Protein AF-0000000070368137 (afdb_homodimer)

Nearest PDB structures (foldseek):
  1h7c-assembly1_A  TM=8.694E-01  e=6.227E-05  Homo sapiens
  3mxz-assembly1_A  TM=8.868E-01  e=2.537E-04  Arabidopsis thaliana
  6b87-assembly2_B-3  TM=8.952E-01  e=7.394E-01  synthetic construct
  6wa9-assembly1_N  TM=9.103E-01  e=9.258E-01  Chlamydia pneumoniae
  6b87-assembly1_A-2  TM=8.940E-01  e=1.159E+00  synthetic construct

Solvent-accessible surface area (backbone atoms only — not comparable to full-atom values): 12814 Å² total; per-residue (Å²): 129,58,68,66,47,50,49,49,52,53,48,44,49,50,42,52,51,43,50,50,51,49,51,51,53,49,52,54,48,49,54,47,50,52,51,52,54,52,40,62,74,66,66,56,56,68,67,62,53,50,53,52,50,54,51,48,50,59,60,57,65,50,48,66,61,49,48,52,49,38,49,53,49,42,52,53,43,52,54,47,40,72,74,48,49,76,38,87,82,37,50,87,37,72,67,44,54,52,40,52,50,51,54,50,52,53,50,52,49,53,51,51,53,56,70,73,101,128,57,68,66,46,51,49,49,53,51,46,44,47,51,41,51,52,42,49,50,51,48,51,52,52,50,53,54,46,50,56,48,50,52,50,52,54,51,40,63,73,67,67,54,56,65,67,62,51,49,53,52,50,54,50,48,50,59,60,55,64,50,47,65,60,47,50,52,49,37,51,52,49,42,51,52,43,52,53,48,42,74,75,48,49,77,37,86,83,36,50,88,37,69,67,44,53,51,39,52,50,52,52,51,51,52,51,52,50,53,52,51,53,58,70,73,102

Radius of gyration: 22.68 Å; Cα contacts (8 Å, |Δi|>4): 145; chains: 2; bounding box: 28×66×46 Å

Organism: Tetrahymena thermophila (strain SB210) (NCBI:txid312017)

pLDDT: mean 94.19, std 4.6, range [67.19, 98.81]

Structure (mmCIF, N/CA/C/O backbone):
data_AF-0000000070368137-model_v1
#
loop_
_entity.id
_entity.type
_entity.pdbx_description
1 polymer 'Tubulin-specific chaperone A'
#
loop_
_atom_site.group_PDB
_atom_site.id
_atom_site.type_symbol
_atom_site.label_atom_id
_atom_site.label_alt_id
_atom_site.label_comp_id
_atom_site.label_asym_id
_atom_site.label_entity_id
_atom_site.label_seq_id
_atom_site.pdbx_PDB_ins_code
_atom_site.Cartn_x
_atom_site.Cartn_y
_atom_site.Cartn_z
_atom_site.occupancy
_atom_site.B_iso_or_equiv
_atom_site.auth_seq_id
_atom_site.auth_comp_id
_atom_site.auth_asym_id
_atom_site.auth_atom_id
_atom_site.pdbx_PDB_model_num
ATOM 1 N N . MET A 1 1 ? -8.219 -32.594 -6.641 1 80.12 1 MET A N 1
ATOM 2 C CA . MET A 1 1 ? -7.816 -31.75 -7.762 1 80.12 1 MET A CA 1
ATOM 3 C C . MET A 1 1 ? -6.512 -32.25 -8.383 1 80.12 1 MET A C 1
ATOM 5 O O . MET A 1 1 ? -5.629 -32.719 -7.668 1 80.12 1 MET A O 1
ATOM 9 N N . ASP A 1 2 ? -6.41 -32.312 -9.695 1 91.88 2 ASP A N 1
ATOM 10 C CA . ASP A 1 2 ? -5.199 -32.719 -10.414 1 91.88 2 ASP A CA 1
ATOM 11 C C . ASP A 1 2 ? -4.008 -31.859 -10 1 91.88 2 ASP A C 1
ATOM 13 O O . ASP A 1 2 ? -4.145 -30.656 -9.836 1 91.88 2 ASP A O 1
ATOM 17 N N . PRO A 1 3 ? -2.957 -32.438 -9.648 1 92.38 3 PRO A N 1
ATOM 18 C CA . PRO A 1 3 ? -1.791 -31.672 -9.172 1 92.38 3 PRO A CA 1
ATOM 19 C C . PRO A 1 3 ? -1.352 -30.594 -10.148 1 92.38 3 PRO A C 1
ATOM 21 O O . PRO A 1 3 ? -0.877 -29.531 -9.727 1 92.38 3 PRO A O 1
ATOM 24 N N . VAL A 1 4 ? -1.512 -30.891 -11.383 1 95.81 4 VAL A N 1
ATOM 25 C CA . VAL A 1 4 ? -1.105 -29.906 -12.383 1 95.81 4 VAL A CA 1
ATOM 26 C C . VAL A 1 4 ? -2.068 -28.719 -12.359 1 95.81 4 VAL A C 1
ATOM 28 O O . VAL A 1 4 ? -1.644 -27.562 -12.43 1 95.81 4 VAL A O 1
ATOM 31 N N . LEU A 1 5 ? -3.316 -29 -12.25 1 96.12 5 LEU A N 1
ATOM 32 C CA . LEU A 1 5 ? -4.324 -27.953 -12.141 1 96.12 5 LEU A CA 1
ATOM 33 C C . LEU A 1 5 ? -4.133 -27.141 -10.867 1 96.12 5 LEU A C 1
ATOM 35 O O . LEU A 1 5 ? -4.242 -25.906 -10.875 1 96.12 5 LEU A O 1
ATOM 39 N N . LYS A 1 6 ? -3.842 -27.844 -9.867 1 92.75 6 LYS A N 1
ATOM 40 C CA . LYS A 1 6 ? -3.576 -27.172 -8.594 1 92.75 6 LYS A CA 1
ATOM 41 C C . LYS A 1 6 ? -2.389 -26.219 -8.719 1 92.75 6 LYS A C 1
ATOM 43 O O . LYS A 1 6 ? -2.461 -25.062 -8.273 1 92.75 6 LYS A O 1
ATOM 48 N N . GLN A 1 7 ? -1.348 -26.578 -9.281 1 94 7 GLN A N 1
ATOM 49 C CA . GLN A 1 7 ? -0.159 -25.75 -9.469 1 94 7 GLN A CA 1
ATOM 50 C C . GLN A 1 7 ? -0.456 -24.562 -10.367 1 94 7 GLN A C 1
ATOM 52 O O . GLN A 1 7 ? 0.017 -23.453 -10.109 1 94 7 GLN A O 1
ATOM 57 N N . LEU A 1 8 ? -1.239 -24.859 -11.367 1 97.19 8 LEU A N 1
ATOM 58 C CA . LEU A 1 8 ? -1.634 -23.766 -12.258 1 97.19 8 LEU A CA 1
ATOM 59 C C . LEU A 1 8 ? -2.328 -22.656 -11.492 1 97.19 8 LEU A C 1
ATOM 61 O O . LEU A 1 8 ? -1.996 -21.484 -11.664 1 97.19 8 LEU A O 1
ATOM 65 N N . LYS A 1 9 ? -3.211 -23 -10.664 1 94.81 9 LYS A N 1
ATOM 66 C CA . LYS A 1 9 ? -3.984 -22.031 -9.906 1 94.81 9 LYS A CA 1
ATOM 67 C C . LYS A 1 9 ? -3.09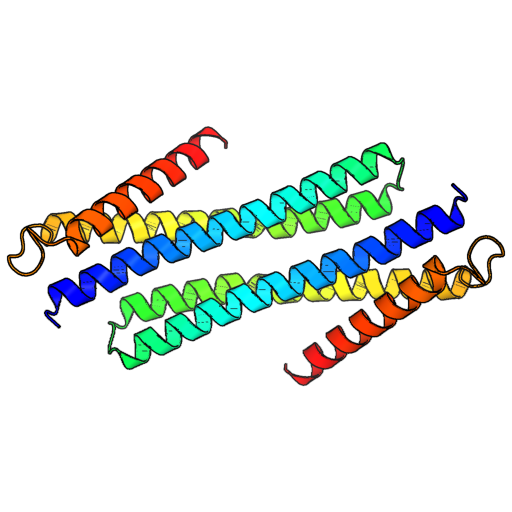8 -21.266 -8.922 1 94.81 9 LYS A C 1
ATOM 69 O O . LYS A 1 9 ? -3.238 -20.047 -8.766 1 94.81 9 LYS A O 1
ATOM 74 N N . ILE A 1 10 ? -2.176 -21.953 -8.336 1 93.88 10 ILE A N 1
ATOM 75 C CA . ILE A 1 10 ? -1.291 -21.328 -7.352 1 93.88 10 ILE A CA 1
ATOM 76 C C . ILE A 1 10 ? -0.389 -20.312 -8.031 1 93.88 10 ILE A C 1
ATOM 78 O O . ILE A 1 10 ? -0.258 -19.172 -7.562 1 93.88 10 ILE A O 1
ATOM 82 N N . LYS A 1 11 ? 0.114 -20.703 -9.117 1 95.19 11 LYS A N 1
ATOM 83 C CA . LYS A 1 11 ? 1.076 -19.844 -9.797 1 95.19 11 LYS A CA 1
ATOM 84 C C . LYS A 1 11 ? 0.383 -18.656 -10.445 1 95.19 11 LYS A C 1
ATOM 86 O O . LYS A 1 11 ? 0.885 -17.531 -10.398 1 95.19 11 LYS A O 1
ATOM 91 N N . SER A 1 12 ? -0.761 -18.891 -11.094 1 97.5 12 SER A N 1
ATOM 92 C CA . SER A 1 12 ? -1.533 -17.781 -11.641 1 97.5 12 SER A CA 1
ATOM 93 C C . SER A 1 12 ? -1.91 -16.781 -10.555 1 97.5 12 SER A C 1
ATOM 95 O O . SER A 1 12 ? -1.765 -15.57 -10.734 1 97.5 12 SER A O 1
ATOM 97 N N . GLY A 1 13 ? -2.396 -17.297 -9.422 1 94.81 13 GLY A N 1
ATOM 98 C CA . GLY A 1 13 ? -2.773 -16.453 -8.305 1 94.81 13 GLY A CA 1
ATOM 99 C C . GLY A 1 13 ? -1.625 -15.617 -7.773 1 94.81 13 GLY A C 1
ATOM 100 O O . GLY A 1 13 ? -1.81 -14.445 -7.43 1 94.81 13 GLY A O 1
ATOM 101 N N . ALA A 1 14 ? -0.433 -16.203 -7.707 1 93.81 14 ALA A N 1
ATOM 102 C CA . ALA A 1 14 ? 0.739 -15.492 -7.211 1 93.81 14 ALA A CA 1
ATOM 103 C C . ALA A 1 14 ? 1.052 -14.281 -8.086 1 93.81 14 ALA A C 1
ATOM 105 O O . ALA A 1 14 ? 1.28 -13.18 -7.574 1 93.81 14 ALA A O 1
ATOM 106 N N . VAL A 1 15 ? 1.021 -14.469 -9.359 1 97.38 15 VAL A N 1
ATOM 107 C CA . VAL A 1 15 ? 1.319 -13.375 -10.289 1 97.38 15 VAL A CA 1
ATOM 108 C C . VAL A 1 15 ? 0.254 -12.289 -10.164 1 97.38 15 VAL A C 1
ATOM 110 O O . VAL A 1 15 ? 0.576 -11.102 -10.078 1 97.38 15 VAL A O 1
ATOM 113 N N . LYS A 1 16 ? -0.98 -12.742 -10.109 1 96.75 16 LYS A N 1
ATOM 114 C CA . LYS A 1 16 ? -2.09 -11.797 -10 1 96.75 16 LYS A CA 1
ATOM 115 C C . LYS A 1 16 ? -1.997 -10.984 -8.711 1 96.75 16 LYS A C 1
ATOM 117 O O . LYS A 1 16 ? -2.18 -9.766 -8.734 1 96.75 16 LYS A O 1
ATOM 122 N N . ARG A 1 17 ? -1.677 -11.602 -7.672 1 93.12 17 ARG A N 1
ATOM 123 C CA . ARG A 1 17 ? -1.592 -10.953 -6.367 1 93.12 17 ARG A CA 1
ATOM 124 C C . ARG A 1 17 ? -0.444 -9.953 -6.328 1 93.12 17 ARG A C 1
ATOM 126 O O . ARG A 1 17 ? -0.592 -8.852 -5.785 1 93.12 17 ARG A O 1
ATOM 133 N N . LEU A 1 18 ? 0.685 -10.305 -6.887 1 95.06 18 LEU A N 1
ATOM 134 C CA . LEU A 1 18 ? 1.843 -9.414 -6.891 1 95.06 18 LEU A CA 1
ATOM 135 C C . LEU A 1 18 ? 1.591 -8.195 -7.773 1 95.06 18 LEU A C 1
ATOM 137 O O . LEU A 1 18 ? 1.991 -7.082 -7.43 1 95.06 18 LEU A O 1
ATOM 141 N N . GLN A 1 19 ? 0.942 -8.414 -8.867 1 97.25 19 GLN A N 1
ATOM 142 C CA . GLN A 1 19 ? 0.588 -7.273 -9.703 1 97.25 19 GLN A CA 1
ATOM 143 C C . GLN A 1 19 ? -0.377 -6.34 -8.984 1 97.25 19 GLN A C 1
ATOM 145 O O . GLN A 1 19 ? -0.218 -5.117 -9.023 1 97.25 19 GLN A O 1
ATOM 150 N N . LYS A 1 20 ? -1.379 -6.941 -8.344 1 94.44 20 LYS A N 1
ATOM 151 C CA . LYS A 1 20 ? -2.336 -6.148 -7.574 1 94.44 20 LYS A CA 1
ATOM 152 C C . LYS A 1 20 ? -1.634 -5.348 -6.48 1 94.44 20 LYS A C 1
ATOM 154 O O . LYS A 1 20 ? -1.964 -4.184 -6.246 1 94.44 20 LYS A O 1
ATOM 159 N N . GLU A 1 21 ? -0.708 -5.984 -5.801 1 92.69 21 GLU A N 1
ATOM 160 C CA . GLU A 1 21 ? 0.07 -5.293 -4.777 1 92.69 21 GLU A CA 1
ATOM 161 C C . GLU A 1 21 ? 0.798 -4.086 -5.359 1 92.69 21 GLU A C 1
ATOM 163 O O . GLU A 1 21 ? 0.762 -2.996 -4.781 1 92.69 21 GLU A O 1
ATOM 168 N N . TYR A 1 22 ? 1.424 -4.266 -6.504 1 95 22 TYR A N 1
ATOM 169 C CA . TYR A 1 22 ? 2.135 -3.17 -7.156 1 95 22 TYR A CA 1
ATOM 170 C C . TYR A 1 22 ? 1.188 -2.021 -7.48 1 95 22 TYR A C 1
ATOM 172 O O . TYR A 1 22 ? 1.481 -0.861 -7.18 1 95 22 TYR A O 1
ATOM 180 N N . VAL A 1 23 ? 0.094 -2.328 -8.008 1 96 23 VAL A N 1
ATOM 181 C CA . VAL A 1 23 ? -0.887 -1.325 -8.406 1 96 23 VAL A CA 1
ATOM 182 C C . VAL A 1 23 ? -1.387 -0.57 -7.176 1 96 23 VAL A C 1
ATOM 184 O O . VAL A 1 23 ? -1.593 0.645 -7.23 1 96 23 VAL A O 1
ATOM 187 N N . CYS A 1 24 ? -1.579 -1.314 -6.113 1 91.75 24 CYS A N 1
ATOM 188 C CA . CYS A 1 24 ? -1.998 -0.676 -4.871 1 91.75 24 CYS A CA 1
ATOM 189 C C . CYS A 1 24 ? -0.975 0.357 -4.414 1 91.75 24 CYS A C 1
ATOM 191 O O . CYS A 1 24 ? -1.34 1.465 -4.016 1 91.75 24 CYS A O 1
ATOM 193 N N . TYR A 1 25 ? 0.324 0.052 -4.484 1 92.25 25 TYR A N 1
ATOM 194 C CA . TYR A 1 25 ? 1.37 0.996 -4.109 1 92.25 25 TYR A CA 1
ATOM 195 C C . TYR A 1 25 ? 1.404 2.184 -5.062 1 92.25 25 TYR A C 1
ATOM 197 O O . TYR A 1 25 ? 1.66 3.314 -4.645 1 92.25 25 TYR A O 1
ATOM 205 N N . GLN A 1 26 ? 1.12 1.959 -6.297 1 95.19 26 GLN A N 1
ATOM 206 C CA . GLN A 1 26 ? 1.051 3.049 -7.266 1 95.19 26 GLN A CA 1
ATOM 207 C C . GLN A 1 26 ? -0.078 4.016 -6.926 1 95.19 26 GLN A C 1
ATOM 209 O O . GLN A 1 26 ? 0.087 5.234 -7.035 1 95.19 26 GLN A O 1
ATOM 214 N N . LEU A 1 27 ? -1.213 3.43 -6.562 1 94.19 27 LEU A N 1
ATOM 215 C CA . LEU A 1 27 ? -2.352 4.262 -6.191 1 94.19 27 LEU A CA 1
ATOM 216 C C . LEU A 1 27 ? -2.018 5.137 -4.984 1 94.19 27 LEU A C 1
ATOM 218 O O . LEU A 1 27 ? -2.346 6.324 -4.965 1 94.19 27 LEU A O 1
ATOM 222 N N . GLU A 1 28 ? -1.324 4.535 -3.994 1 91.44 28 GLU A N 1
ATOM 223 C CA . GLU A 1 28 ? -0.888 5.293 -2.826 1 91.44 28 GLU A CA 1
ATOM 224 C C . GLU A 1 28 ? 0.085 6.402 -3.221 1 91.44 28 GLU A C 1
ATOM 226 O O . GLU A 1 28 ? -0.04 7.539 -2.758 1 91.44 28 GLU A O 1
ATOM 231 N N . GLU A 1 29 ? 0.996 6.102 -4.07 1 94.38 29 GLU A N 1
ATOM 232 C CA . GLU A 1 29 ? 1.958 7.09 -4.543 1 94.38 29 GLU A CA 1
ATOM 233 C C . GLU A 1 29 ? 1.257 8.25 -5.242 1 94.38 29 GLU A C 1
ATOM 235 O O . GLU A 1 29 ? 1.584 9.414 -5 1 94.38 29 GLU A O 1
ATOM 240 N N . GLN A 1 30 ? 0.317 7.902 -6.055 1 95.94 30 GLN A N 1
ATOM 241 C CA . GLN A 1 30 ? -0.405 8.922 -6.805 1 95.94 30 GLN A CA 1
ATOM 242 C C . GLN A 1 30 ? -1.158 9.867 -5.867 1 95.94 30 GLN A C 1
ATOM 244 O O . GLN A 1 30 ? -1.144 11.086 -6.062 1 95.94 30 GLN A O 1
ATOM 249 N N . LYS A 1 31 ? -1.818 9.336 -4.895 1 92.75 31 LYS A N 1
ATOM 250 C CA . LYS A 1 31 ? -2.529 10.141 -3.906 1 92.75 31 LYS A CA 1
ATOM 251 C C . LYS A 1 31 ? -1.58 11.102 -3.191 1 92.75 31 LYS A C 1
ATOM 253 O O . LYS A 1 31 ? -1.916 12.266 -2.969 1 92.75 31 LYS A O 1
ATOM 258 N N . GLN A 1 32 ? -0.357 10.625 -2.871 1 93 32 GLN A N 1
ATOM 259 C CA . GLN A 1 32 ? 0.637 11.445 -2.189 1 93 32 GLN A CA 1
ATOM 260 C C . GLN A 1 32 ? 1.154 12.555 -3.102 1 93 32 GLN A C 1
ATOM 262 O O . GLN A 1 32 ? 1.324 13.695 -2.666 1 93 32 GLN A O 1
ATOM 267 N N . LYS A 1 33 ? 1.331 12.211 -4.309 1 95.94 33 LYS A N 1
ATOM 268 C CA . LYS A 1 33 ? 1.804 13.203 -5.273 1 95.94 33 LYS A CA 1
ATOM 269 C C . LYS A 1 33 ? 0.774 14.312 -5.469 1 95.94 33 LYS A C 1
ATOM 271 O O . LYS A 1 33 ? 1.128 15.492 -5.523 1 95.94 33 LYS A O 1
ATOM 276 N N . GLU A 1 34 ? -0.467 13.891 -5.555 1 95.62 34 GLU A N 1
ATOM 277 C CA . GLU A 1 34 ? -1.542 14.867 -5.707 1 95.62 34 GLU A CA 1
ATOM 278 C C . GLU A 1 34 ? -1.623 15.797 -4.5 1 95.62 34 GLU A C 1
ATOM 280 O O . GLU A 1 34 ? -1.772 17.016 -4.648 1 95.62 34 GLU A O 1
ATOM 285 N N . LYS A 1 35 ? -1.492 15.266 -3.334 1 92.88 35 LYS A N 1
ATOM 286 C CA . LYS A 1 35 ? -1.522 16.062 -2.109 1 92.88 35 LYS A CA 1
ATOM 287 C C . LYS A 1 35 ? -0.333 17.016 -2.043 1 92.88 35 LYS A C 1
ATOM 289 O O . LYS A 1 35 ? -0.484 18.188 -1.673 1 92.88 35 LYS A O 1
ATOM 294 N N . LEU A 1 36 ? 0.812 16.5 -2.404 1 94.56 36 LEU A N 1
ATOM 295 C CA . LEU A 1 36 ? 2.023 17.312 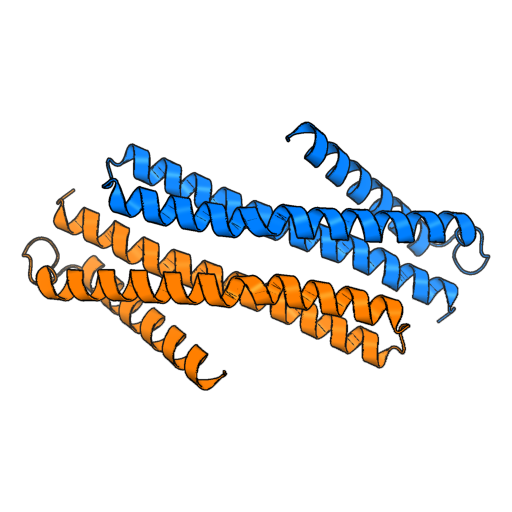-2.41 1 94.56 36 LEU A CA 1
ATOM 296 C C . LEU A 1 36 ? 1.88 18.484 -3.365 1 94.56 36 LEU A C 1
ATOM 298 O O . LEU A 1 36 ? 2.232 19.625 -3.018 1 94.56 36 LEU A O 1
ATOM 302 N N . GLU A 1 37 ? 1.332 18.219 -4.527 1 94.94 37 GLU A N 1
ATOM 303 C CA . GLU A 1 37 ? 1.115 19.281 -5.504 1 94.94 37 GLU A CA 1
ATOM 304 C C . GLU A 1 37 ? 0.126 20.328 -4.98 1 94.94 37 GLU A C 1
ATOM 306 O O . GLU A 1 37 ? 0.349 21.531 -5.121 1 94.94 37 GLU A O 1
ATOM 311 N N . GLN A 1 38 ? -0.906 19.875 -4.332 1 93.25 38 GLN A N 1
ATOM 312 C CA . GLN A 1 38 ? -1.889 20.781 -3.738 1 93.25 38 GLN A CA 1
ATOM 313 C C . GLN A 1 38 ? -1.251 21.672 -2.672 1 93.25 38 GLN A C 1
ATOM 315 O O . GLN A 1 38 ? -1.53 22.859 -2.605 1 93.25 38 GLN A O 1
ATOM 320 N N . MET A 1 39 ? -0.379 21.125 -1.851 1 91.25 39 MET A N 1
ATOM 321 C CA . MET A 1 39 ? 0.288 21.859 -0.786 1 91.25 39 MET A CA 1
ATOM 322 C C . MET A 1 39 ? 1.215 22.938 -1.364 1 91.25 39 MET A C 1
ATOM 324 O O . MET A 1 39 ? 1.274 24.047 -0.855 1 91.25 39 MET A O 1
ATOM 328 N N . LYS A 1 40 ? 1.865 22.594 -2.436 1 92.62 40 LYS A N 1
ATOM 329 C CA . LYS A 1 40 ? 2.75 23.547 -3.105 1 92.62 40 LYS A CA 1
ATOM 330 C C . LYS A 1 40 ? 1.966 24.734 -3.66 1 92.62 40 LYS A C 1
ATOM 332 O O . LYS A 1 40 ? 2.402 25.875 -3.551 1 92.62 40 LYS A O 1
ATOM 337 N N . GLN A 1 41 ? 0.776 24.516 -4.133 1 92.5 41 GLN A N 1
ATOM 338 C CA . GLN A 1 41 ? -0.07 25.547 -4.715 1 92.5 41 GLN A CA 1
ATOM 339 C C . GLN A 1 41 ? -0.661 26.453 -3.633 1 92.5 41 GLN A C 1
ATOM 341 O O . GLN A 1 41 ? -0.916 27.641 -3.871 1 92.5 41 GLN A O 1
ATOM 346 N N . GLN A 1 42 ? -0.773 25.922 -2.473 1 87.25 42 GLN A N 1
ATOM 347 C CA . GLN A 1 42 ? -1.399 26.656 -1.38 1 87.25 42 GLN A CA 1
ATOM 348 C C . GLN A 1 42 ? -0.361 27.438 -0.574 1 87.25 42 GLN A C 1
ATOM 350 O O . GLN A 1 42 ? -0.701 28.109 0.397 1 87.25 42 GLN A O 1
ATOM 355 N N . GLY A 1 43 ? 0.846 27.406 -0.932 1 86.62 43 GLY A N 1
ATOM 356 C CA . GLY A 1 43 ? 1.9 28.156 -0.266 1 86.62 43 GLY A CA 1
ATOM 357 C C . GLY A 1 43 ? 2.191 27.656 1.136 1 86.62 43 GLY A C 1
ATOM 358 O O . GLY A 1 43 ? 2.455 28.453 2.041 1 86.62 43 GLY A O 1
ATOM 359 N N . VAL A 1 44 ? 2 26.312 1.311 1 85.88 44 VAL A N 1
ATOM 360 C CA . VAL A 1 44 ? 2.338 25.688 2.582 1 85.88 44 VAL A CA 1
ATOM 361 C C . VAL A 1 44 ? 3.84 25.797 2.834 1 85.88 44 VAL A C 1
ATOM 363 O O . VAL A 1 44 ? 4.629 25.891 1.891 1 85.88 44 VAL A O 1
ATOM 366 N N . ASP A 1 45 ? 4.25 25.828 4.039 1 87 45 ASP A N 1
ATOM 367 C CA . ASP A 1 45 ? 5.648 26.062 4.371 1 87 45 ASP A CA 1
ATOM 368 C C . ASP A 1 45 ? 6.531 24.906 3.914 1 87 45 ASP A C 1
ATOM 370 O O . ASP A 1 45 ? 6.059 23.781 3.783 1 87 45 ASP A O 1
ATOM 374 N N . ASP A 1 46 ? 7.793 25.234 3.777 1 92.25 46 ASP A N 1
ATOM 375 C CA . ASP A 1 46 ? 8.781 24.312 3.217 1 92.25 46 ASP A CA 1
ATOM 376 C C . ASP A 1 46 ? 8.977 23.094 4.117 1 92.25 46 ASP A C 1
ATOM 378 O O . ASP A 1 46 ? 9.266 22 3.637 1 92.25 46 ASP A O 1
ATOM 382 N N . TYR A 1 47 ? 8.805 23.344 5.332 1 90.38 47 TYR A N 1
ATOM 383 C CA . TYR A 1 47 ? 9.008 22.25 6.285 1 90.38 47 TYR A CA 1
ATOM 384 C C . TYR A 1 47 ? 7.984 21.141 6.074 1 90.38 47 TYR A C 1
ATOM 386 O O . TYR A 1 47 ? 8.344 19.969 5.984 1 90.38 47 TYR A O 1
ATOM 394 N N . GLU A 1 48 ? 6.664 21.516 5.949 1 87.5 48 GLU A N 1
ATOM 395 C CA . GLU A 1 48 ? 5.602 20.547 5.711 1 87.5 48 GLU A CA 1
ATOM 396 C C . GLU A 1 48 ? 5.773 19.844 4.363 1 87.5 48 GLU A C 1
ATOM 398 O O . GLU A 1 48 ? 5.559 18.641 4.246 1 87.5 48 GLU A O 1
ATOM 403 N N . ILE A 1 49 ? 6.176 20.609 3.408 1 92.88 49 ILE A N 1
ATOM 404 C CA . ILE A 1 49 ? 6.402 20.078 2.07 1 92.88 49 ILE A CA 1
AT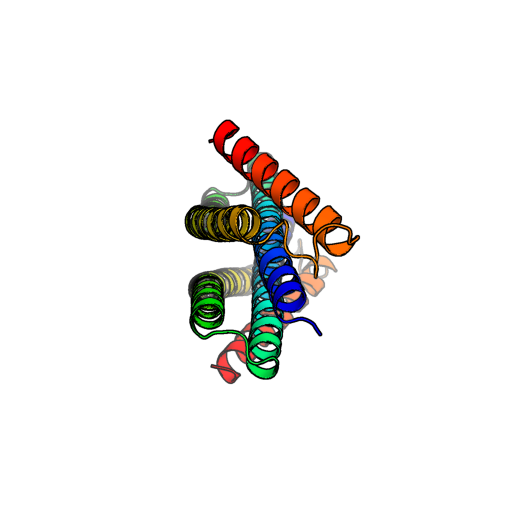OM 405 C C . ILE A 1 49 ? 7.543 19.062 2.109 1 92.88 49 ILE A C 1
ATOM 407 O O . ILE A 1 49 ? 7.453 17.984 1.501 1 92.88 49 ILE A O 1
ATOM 411 N N . LYS A 1 50 ? 8.594 19.375 2.818 1 92.56 50 LYS A N 1
ATOM 412 C CA . LYS A 1 50 ? 9.727 18.469 2.955 1 92.56 50 LYS A CA 1
ATOM 413 C C . LYS A 1 50 ? 9.312 17.172 3.631 1 92.56 50 LYS A C 1
ATOM 415 O O . LYS A 1 50 ? 9.703 16.078 3.193 1 92.56 50 LYS A O 1
ATOM 420 N N . LYS A 1 51 ? 8.516 17.281 4.605 1 87.19 51 LYS A N 1
ATOM 421 C CA . LYS A 1 51 ? 8.047 16.094 5.312 1 87.19 51 LYS A CA 1
ATOM 422 C C . LYS A 1 51 ? 7.223 15.195 4.395 1 87.19 51 LYS A C 1
ATOM 424 O O . LYS A 1 51 ? 7.422 13.977 4.367 1 87.19 51 LYS A O 1
ATOM 429 N N . MET A 1 52 ? 6.348 15.789 3.592 1 89.69 52 MET A N 1
ATOM 430 C CA . MET A 1 52 ? 5.52 15.016 2.67 1 89.69 52 MET A CA 1
ATOM 431 C C . MET A 1 52 ? 6.371 14.398 1.562 1 89.69 52 MET A C 1
ATOM 433 O O . MET A 1 52 ? 6.09 13.289 1.107 1 89.69 52 MET A O 1
ATOM 437 N N . THR A 1 53 ? 7.367 15.141 1.139 1 94.19 53 THR A N 1
ATOM 438 C CA . THR A 1 53 ? 8.281 14.617 0.127 1 94.19 53 THR A CA 1
ATOM 439 C C . THR A 1 53 ? 9.023 13.391 0.647 1 94.19 53 THR A C 1
ATOM 441 O O . THR A 1 53 ? 9.172 12.398 -0.07 1 94.19 53 THR A O 1
ATOM 444 N N . GLU A 1 54 ? 9.461 13.477 1.873 1 91.12 54 GLU A N 1
ATOM 445 C CA . GLU A 1 54 ? 10.133 12.336 2.494 1 91.12 54 GLU A CA 1
ATOM 446 C C . GLU A 1 54 ? 9.195 11.125 2.582 1 91.12 54 GLU A C 1
ATOM 448 O O . GLU A 1 54 ? 9.617 9.992 2.359 1 91.12 54 GLU A O 1
ATOM 453 N N . PHE A 1 55 ? 7.973 11.375 2.846 1 86.94 55 PHE A N 1
ATOM 454 C CA . PHE A 1 55 ? 6.984 10.305 2.914 1 86.94 55 PHE A CA 1
ATOM 455 C C . PHE A 1 55 ? 6.777 9.672 1.543 1 86.94 55 PHE A C 1
ATOM 457 O O . PHE A 1 55 ? 6.68 8.445 1.427 1 86.94 55 PHE A O 1
ATOM 464 N N . LEU A 1 56 ? 6.68 10.539 0.552 1 92.69 56 LEU A N 1
ATOM 465 C CA . LEU A 1 56 ? 6.551 10.055 -0.818 1 92.69 56 LEU A CA 1
ATOM 466 C C . LEU A 1 56 ? 7.738 9.18 -1.199 1 92.69 56 LEU A C 1
ATOM 468 O O . LEU A 1 56 ? 7.562 8.133 -1.82 1 92.69 56 LEU A O 1
ATOM 472 N N . GLU A 1 57 ? 8.945 9.516 -0.776 1 93.38 57 GLU A N 1
ATOM 473 C CA . GLU A 1 57 ? 10.156 8.75 -1.06 1 93.38 57 GLU A CA 1
ATOM 474 C C . GLU A 1 57 ? 10.109 7.379 -0.387 1 93.38 57 GLU A C 1
ATOM 476 O O . GLU A 1 57 ? 10.562 6.387 -0.96 1 93.38 57 GLU A O 1
ATOM 481 N N . GLU A 1 58 ? 9.57 7.336 0.778 1 88.06 58 GLU A N 1
ATOM 482 C CA . GLU A 1 58 ? 9.422 6.066 1.482 1 88.06 58 GLU A CA 1
ATOM 483 C C . GLU A 1 58 ? 8.477 5.129 0.735 1 88.06 58 GLU A C 1
ATOM 485 O O . GLU A 1 58 ? 8.734 3.926 0.645 1 88.06 58 GLU A O 1
ATOM 490 N N . THR A 1 59 ? 7.371 5.68 0.234 1 89.56 59 THR A N 1
ATOM 491 C CA . THR A 1 59 ? 6.449 4.887 -0.572 1 89.56 59 THR A CA 1
ATOM 492 C C . THR A 1 59 ? 7.121 4.41 -1.854 1 89.56 59 THR A C 1
ATOM 494 O O . THR A 1 59 ? 6.961 3.254 -2.252 1 89.56 59 THR A O 1
ATOM 497 N N . GLN A 1 60 ? 7.953 5.238 -2.467 1 93.62 60 GLN A N 1
ATOM 498 C CA . GLN A 1 60 ? 8.609 4.914 -3.729 1 93.62 60 GLN A CA 1
ATOM 499 C C . GLN A 1 60 ? 9.695 3.861 -3.529 1 93.62 60 GLN A C 1
ATOM 501 O O . GLN A 1 60 ? 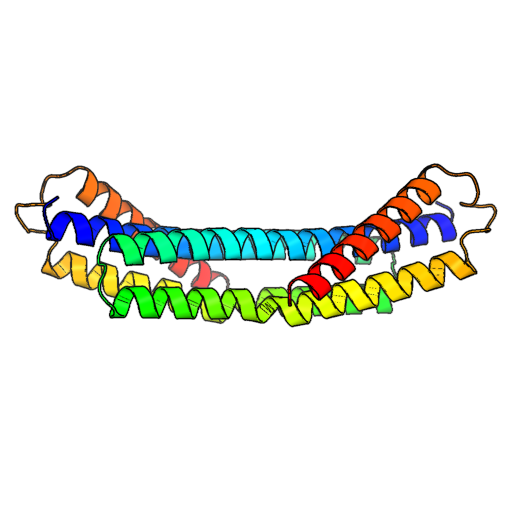10.039 3.127 -4.461 1 93.62 60 GLN A O 1
ATOM 506 N N . ALA A 1 61 ? 10.18 3.701 -2.332 1 91.88 61 ALA A N 1
ATOM 507 C CA . ALA A 1 61 ? 11.289 2.801 -2.041 1 91.88 61 ALA A CA 1
ATOM 508 C C . ALA A 1 61 ? 10.844 1.344 -2.09 1 91.88 61 ALA A C 1
ATOM 510 O O . ALA A 1 61 ? 11.672 0.433 -2.121 1 91.88 61 ALA A O 1
ATOM 511 N N . VAL A 1 62 ? 9.539 1.047 -2.16 1 89.69 62 VAL A N 1
ATOM 512 C CA . VAL A 1 62 ? 9.055 -0.33 -2.135 1 89.69 62 VAL A CA 1
ATOM 513 C C . VAL A 1 62 ? 8.906 -0.853 -3.562 1 89.69 62 VAL A C 1
ATOM 515 O O . VAL A 1 62 ? 8.766 -2.059 -3.779 1 89.69 62 VAL A O 1
ATOM 518 N N . PHE A 1 63 ? 8.945 0.03 -4.516 1 94.06 63 PHE A N 1
ATOM 519 C CA . PHE A 1 63 ? 8.602 -0.323 -5.887 1 94.06 63 PHE A CA 1
ATOM 520 C C . PHE A 1 63 ? 9.656 -1.233 -6.492 1 94.06 63 PHE A C 1
ATOM 522 O O . PHE A 1 63 ? 9.336 -2.256 -7.102 1 94.06 63 PHE A O 1
ATOM 529 N N . PRO A 1 64 ? 10.953 -0.934 -6.34 1 94.12 64 PRO A N 1
ATOM 530 C CA . PRO A 1 64 ? 11.945 -1.81 -6.969 1 94.12 64 PRO A CA 1
ATOM 531 C C . PRO A 1 64 ? 11.836 -3.258 -6.496 1 94.12 64 PRO A C 1
ATOM 533 O O . PRO A 1 64 ? 11.867 -4.18 -7.316 1 94.12 64 PRO A O 1
ATOM 536 N N . GLY A 1 65 ? 11.672 -3.445 -5.227 1 92 65 GLY A N 1
ATOM 537 C CA . GLY A 1 65 ? 11.516 -4.797 -4.715 1 92 65 GLY A CA 1
ATOM 538 C C . GLY A 1 65 ? 10.2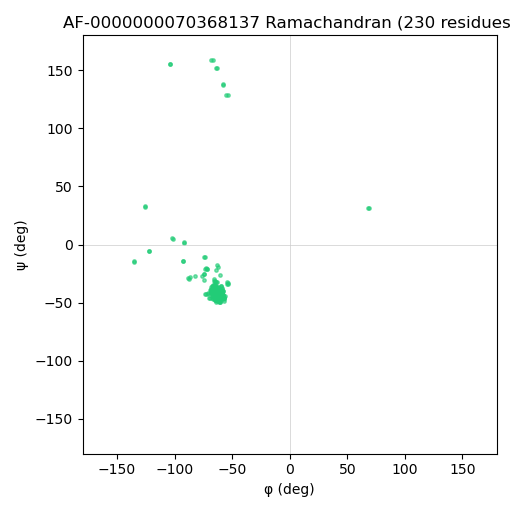58 -5.48 -5.215 1 92 65 GLY A C 1
ATOM 539 O O . GLY A 1 65 ? 10.289 -6.648 -5.602 1 92 65 GLY A O 1
ATOM 540 N N . CYS A 1 66 ? 9.188 -4.758 -5.262 1 93.06 66 CYS A N 1
ATOM 541 C CA . CYS A 1 66 ? 7.914 -5.293 -5.738 1 93.06 66 CYS A CA 1
ATOM 542 C C . CYS A 1 66 ? 7.996 -5.652 -7.219 1 93.06 66 CYS A C 1
ATOM 544 O O . CYS A 1 66 ? 7.496 -6.699 -7.637 1 93.06 66 CYS A O 1
ATOM 546 N N . ARG A 1 67 ? 8.586 -4.781 -7.934 1 95.81 67 ARG A N 1
ATOM 547 C CA . ARG A 1 67 ? 8.75 -5.027 -9.359 1 95.81 67 ARG A CA 1
ATOM 548 C C . ARG A 1 67 ? 9.562 -6.293 -9.609 1 95.81 67 ARG A C 1
ATOM 550 O O . ARG A 1 67 ? 9.172 -7.133 -10.43 1 95.81 67 ARG A O 1
ATOM 557 N N . THR A 1 68 ? 10.711 -6.395 -8.938 1 95.19 68 THR A N 1
ATOM 558 C CA . THR A 1 68 ? 11.586 -7.551 -9.117 1 95.19 68 THR A CA 1
ATOM 559 C C . THR A 1 68 ? 10.859 -8.836 -8.75 1 95.19 68 THR A C 1
ATOM 561 O O . THR A 1 68 ? 10.945 -9.836 -9.469 1 95.19 68 THR A O 1
ATOM 564 N N . ARG A 1 69 ? 10.094 -8.844 -7.754 1 93.19 69 ARG A N 1
ATOM 565 C CA . ARG A 1 69 ? 9.344 -10.016 -7.328 1 93.19 69 ARG A CA 1
ATOM 566 C C . ARG A 1 69 ? 8.289 -10.398 -8.367 1 93.19 69 ARG A C 1
ATOM 568 O O . ARG A 1 69 ? 8.133 -11.578 -8.688 1 93.19 69 ARG A O 1
ATOM 575 N N . LEU A 1 70 ? 7.574 -9.398 -8.82 1 96.88 70 LEU A N 1
ATOM 576 C CA . LEU A 1 70 ? 6.578 -9.664 -9.852 1 96.88 70 LEU A CA 1
ATOM 577 C C . LEU A 1 70 ? 7.234 -10.242 -11.102 1 96.88 70 LEU A C 1
ATOM 579 O O . LEU A 1 70 ? 6.75 -11.227 -11.664 1 96.88 70 LEU A O 1
ATOM 583 N N . GLN A 1 71 ? 8.336 -9.648 -11.453 1 97.81 71 GLN A N 1
ATOM 584 C CA . GLN A 1 71 ? 9.047 -10.102 -12.648 1 97.81 71 GLN A CA 1
ATOM 585 C C . GLN A 1 71 ? 9.531 -11.539 -12.477 1 97.81 71 GLN A C 1
ATOM 587 O O . GLN A 1 71 ? 9.352 -12.367 -13.375 1 97.81 71 GLN A O 1
ATOM 592 N N . ASP A 1 72 ? 10.172 -11.828 -11.359 1 96.25 72 ASP A N 1
ATOM 593 C CA . ASP A 1 72 ? 10.695 -13.164 -11.109 1 96.25 72 ASP A CA 1
ATOM 594 C C . ASP A 1 72 ? 9.578 -14.203 -11.086 1 96.25 72 ASP A C 1
ATOM 596 O O . ASP A 1 72 ? 9.711 -15.281 -11.672 1 96.25 72 ASP A O 1
ATOM 600 N N . THR A 1 73 ? 8.492 -13.914 -10.398 1 96.44 73 THR A N 1
ATOM 601 C CA . THR A 1 73 ? 7.359 -14.828 -10.297 1 96.44 73 THR A CA 1
ATOM 602 C C . THR A 1 73 ? 6.715 -15.047 -11.664 1 96.44 73 THR A C 1
ATOM 604 O O . THR A 1 73 ? 6.344 -16.172 -12.008 1 96.44 73 THR A O 1
ATOM 607 N N . LEU A 1 74 ? 6.602 -13.984 -12.445 1 98.44 74 LEU A N 1
ATOM 608 C CA . LEU A 1 74 ? 6.07 -14.086 -13.797 1 98.44 74 LEU A CA 1
ATOM 609 C C . LEU A 1 74 ? 6.953 -14.984 -14.664 1 98.44 74 LEU A C 1
ATOM 611 O O . LEU A 1 74 ? 6.449 -15.844 -15.391 1 98.44 74 LEU A O 1
ATOM 615 N N . ASN A 1 75 ? 8.266 -14.781 -14.555 1 98.44 75 ASN A N 1
ATOM 616 C CA . ASN A 1 75 ? 9.195 -15.609 -15.312 1 98.44 75 ASN A CA 1
ATOM 617 C C . ASN A 1 75 ? 9.055 -17.078 -14.945 1 98.44 75 ASN A C 1
ATOM 619 O O . ASN A 1 75 ? 9.047 -17.953 -15.828 1 98.44 75 ASN A O 1
ATOM 623 N N . GLU A 1 76 ? 8.992 -17.328 -13.672 1 97.06 76 GLU A N 1
ATOM 624 C CA . GLU A 1 76 ? 8.844 -18.703 -13.203 1 97.06 76 GLU A CA 1
ATOM 625 C C . GLU A 1 76 ? 7.547 -19.312 -13.719 1 97.06 76 GLU A C 1
ATOM 627 O O . GLU A 1 76 ? 7.535 -20.469 -14.172 1 97.06 76 GLU A O 1
ATOM 632 N N . PHE A 1 77 ? 6.496 -18.594 -13.695 1 98.06 77 PHE A N 1
ATOM 633 C CA . PHE A 1 77 ? 5.195 -19.094 -14.125 1 98.06 77 PHE A CA 1
ATOM 634 C C . PHE A 1 77 ? 5.172 -19.328 -15.625 1 98.06 77 PHE A C 1
ATOM 636 O O . PHE A 1 77 ? 4.652 -20.344 -16.094 1 98.06 77 PHE A O 1
ATOM 643 N N . THR A 1 78 ? 5.75 -18.422 -16.328 1 98.75 78 THR A N 1
ATOM 644 C CA . THR A 1 78 ? 5.828 -18.562 -17.781 1 98.75 78 THR A CA 1
ATOM 645 C C . THR A 1 78 ? 6.621 -19.797 -18.172 1 98.75 78 THR A C 1
ATOM 647 O O . THR A 1 78 ? 6.203 -20.562 -19.047 1 98.75 78 THR A O 1
ATOM 650 N N . SER A 1 79 ? 7.742 -20.016 -17.5 1 98.56 79 SER A N 1
ATOM 651 C CA . SER A 1 79 ? 8.547 -21.219 -17.75 1 98.56 79 SER A CA 1
ATOM 652 C C . SER A 1 79 ? 7.762 -22.484 -17.422 1 98.56 79 SER A C 1
ATOM 654 O O . SER A 1 79 ? 7.805 -23.453 -18.172 1 98.56 79 SER A O 1
ATOM 656 N N . TRP A 1 80 ? 7.062 -22.422 -16.312 1 98 80 TRP A N 1
ATOM 657 C CA . TRP A 1 80 ? 6.254 -23.562 -15.914 1 98 80 TRP A CA 1
ATOM 658 C C . TRP A 1 80 ? 5.18 -23.859 -16.953 1 98 80 TRP A C 1
ATOM 660 O O . TRP A 1 80 ? 4.941 -25.016 -17.297 1 98 80 TRP A O 1
ATOM 670 N N . MET A 1 81 ? 4.555 -22.859 -17.469 1 98.38 81 MET A N 1
ATOM 671 C CA . MET A 1 81 ? 3.518 -23 -18.484 1 98.38 81 MET A CA 1
ATOM 672 C C . MET A 1 81 ? 4.094 -23.609 -19.766 1 98.38 81 MET A C 1
ATOM 674 O O . MET A 1 81 ? 3.441 -24.438 -20.406 1 98.38 81 MET A O 1
ATOM 678 N N . ASN A 1 82 ? 5.277 -23.219 -20.094 1 98 82 ASN A N 1
ATOM 679 C CA . ASN A 1 82 ? 5.934 -23.766 -21.281 1 98 82 ASN A CA 1
ATOM 680 C C . ASN A 1 82 ? 6.18 -25.266 -21.141 1 98 82 ASN A C 1
ATOM 682 O O . ASN A 1 82 ? 6.086 -26 -22.125 1 98 82 ASN A O 1
ATOM 686 N N . GLU A 1 83 ? 6.406 -25.672 -19.953 1 97.81 83 GLU A N 1
ATOM 687 C CA . GLU A 1 83 ? 6.734 -27.078 -19.688 1 97.81 83 GLU A CA 1
ATOM 688 C C . GLU A 1 83 ? 5.469 -27.906 -19.469 1 97.81 83 GLU A C 1
ATOM 690 O O . GLU A 1 83 ? 5.441 -29.094 -19.781 1 97.81 83 GLU A O 1
ATOM 695 N N . ASN A 1 84 ? 4.426 -27.234 -18.953 1 97.62 84 ASN A N 1
ATOM 696 C CA . ASN A 1 84 ? 3.299 -28.016 -18.469 1 97.62 84 ASN A CA 1
ATOM 697 C C . ASN A 1 84 ? 2.002 -27.641 -19.172 1 97.62 84 ASN A C 1
ATOM 699 O O . ASN A 1 84 ? 0.973 -28.297 -18.984 1 97.62 84 ASN A O 1
ATOM 703 N N . GLY A 1 85 ? 1.998 -26.625 -20.016 1 96.56 85 GLY A N 1
ATOM 704 C CA . GLY A 1 85 ? 0.797 -26.062 -20.609 1 96.56 85 GLY A CA 1
ATOM 705 C C . GLY A 1 85 ? 0.047 -27.047 -21.484 1 96.56 85 GLY A C 1
ATOM 706 O O . GLY A 1 85 ? -1.155 -26.891 -21.703 1 96.56 85 GLY A O 1
ATOM 707 N N . ASP A 1 86 ? 0.719 -28.156 -21.953 1 96.5 86 ASP A N 1
ATOM 708 C CA . ASP A 1 86 ? 0.086 -29.125 -22.828 1 96.5 86 ASP A CA 1
ATOM 709 C C . ASP A 1 86 ? -0.336 -30.375 -22.062 1 96.5 86 ASP A C 1
ATOM 711 O O . ASP A 1 86 ? -0.815 -31.344 -22.656 1 96.5 86 ASP A O 1
ATOM 715 N N . ASN A 1 87 ? -0.156 -30.312 -20.781 1 97.19 87 ASN A N 1
ATOM 716 C CA . ASN A 1 87 ? -0.635 -31.406 -19.953 1 97.19 87 ASN A CA 1
ATOM 717 C C . ASN A 1 87 ? -2.139 -31.625 -20.125 1 97.19 87 ASN A C 1
ATOM 719 O O . ASN A 1 87 ? -2.908 -30.656 -20.109 1 97.19 87 ASN A O 1
ATOM 723 N N . LEU A 1 88 ? -2.631 -32.844 -20.219 1 96.38 88 LEU A N 1
ATOM 724 C CA . LEU A 1 88 ? -4.02 -33.219 -20.484 1 96.38 88 LEU A CA 1
ATOM 725 C C . LEU A 1 88 ? -4.938 -32.688 -19.391 1 96.38 88 LEU A C 1
ATOM 727 O O . LEU A 1 88 ? -6.109 -32.406 -19.625 1 96.38 88 LEU A O 1
ATOM 731 N N . ALA A 1 89 ? -4.371 -32.5 -18.234 1 96.81 89 ALA A N 1
ATOM 732 C CA . ALA A 1 89 ? -5.168 -32.062 -17.094 1 96.81 89 ALA A CA 1
ATOM 733 C C . ALA A 1 89 ? -5.605 -30.609 -17.234 1 96.81 89 ALA A C 1
ATOM 735 O O . ALA A 1 89 ? -6.566 -30.172 -16.594 1 96.81 89 ALA A O 1
ATOM 736 N N . ILE A 1 90 ? -4.867 -29.781 -18.109 1 97.44 90 ILE A N 1
ATOM 737 C CA . ILE A 1 90 ? -5.203 -28.359 -18.109 1 97.44 90 ILE A CA 1
ATOM 738 C C . ILE A 1 90 ? -5.293 -27.859 -19.547 1 97.44 90 ILE A C 1
ATOM 740 O O . ILE A 1 90 ? -5.797 -26.766 -19.812 1 97.44 90 ILE A O 1
ATOM 744 N N . LYS A 1 91 ? -4.812 -28.531 -20.609 1 95.69 91 LYS A N 1
ATOM 745 C CA . LYS A 1 91 ? -4.609 -28.078 -21.984 1 95.69 91 LYS A CA 1
ATOM 746 C C . LYS A 1 91 ? -5.891 -27.484 -22.562 1 95.69 91 LYS A C 1
ATOM 748 O O . LYS A 1 91 ? -5.844 -26.484 -23.297 1 95.69 91 LYS A O 1
ATOM 753 N N . ASP A 1 92 ? -7.055 -27.828 -22.312 1 94.44 92 ASP A N 1
ATOM 754 C CA . ASP A 1 92 ? -8.289 -27.344 -22.922 1 94.44 92 ASP A CA 1
ATOM 755 C C . ASP A 1 92 ? -9.266 -26.844 -21.859 1 94.44 92 ASP A C 1
ATOM 757 O O . ASP A 1 92 ? -10.477 -26.875 -22.062 1 94.44 92 ASP A O 1
ATOM 761 N N . THR A 1 93 ? -8.641 -26.328 -20.828 1 96.31 93 THR A N 1
ATOM 762 C CA . THR A 1 93 ? -9.484 -25.859 -19.734 1 96.31 93 THR A CA 1
ATOM 763 C C . THR A 1 93 ? -9.594 -24.344 -19.734 1 96.31 93 THR A C 1
ATOM 765 O O . THR A 1 93 ? -8.758 -23.656 -20.328 1 96.31 93 THR A O 1
ATOM 768 N N . GLN A 1 94 ? -10.695 -23.828 -19.156 1 97.62 94 GLN A N 1
ATOM 769 C CA . GLN A 1 94 ? -10.844 -22.391 -18.922 1 97.62 94 GLN A CA 1
ATOM 770 C C . GLN A 1 94 ? -9.734 -21.875 -18.016 1 97.62 94 GLN A C 1
ATOM 772 O O . GLN A 1 94 ? -9.273 -20.75 -18.172 1 97.62 94 GLN A O 1
ATOM 777 N N . GLU A 1 95 ? -9.336 -22.656 -17.094 1 97.75 95 GLU A N 1
ATOM 778 C CA . GLU A 1 95 ? -8.273 -22.266 -16.172 1 97.75 95 GLU A CA 1
ATOM 779 C C . GLU A 1 95 ? -6.98 -21.953 -16.906 1 97.75 95 GLU A C 1
ATOM 781 O O . GLU A 1 95 ? -6.273 -21 -16.547 1 97.75 95 GLU A O 1
ATOM 786 N N . LYS A 1 96 ? -6.691 -22.75 -17.875 1 98.19 96 LYS A N 1
ATOM 787 C CA . LYS A 1 96 ? -5.492 -22.469 -18.656 1 98.19 96 LYS A CA 1
ATOM 788 C C . LYS A 1 96 ? -5.617 -21.141 -19.406 1 98.19 96 LYS A C 1
ATOM 790 O O . LYS A 1 96 ? -4.68 -20.344 -19.422 1 98.19 96 LYS A O 1
ATOM 795 N N . THR A 1 97 ? -6.727 -20.953 -20.047 1 98.38 97 THR A N 1
ATOM 796 C CA . THR A 1 97 ? -6.953 -19.719 -20.781 1 98.38 97 THR A CA 1
ATOM 797 C C . THR A 1 97 ? -6.812 -18.5 -19.875 1 98.38 97 THR A C 1
ATOM 799 O O . THR A 1 97 ? -6.164 -17.516 -20.219 1 98.38 97 THR A O 1
ATOM 802 N N . GLU A 1 98 ? -7.398 -18.609 -18.719 1 98.44 98 GLU A N 1
ATOM 803 C CA . GLU A 1 98 ? -7.285 -17.531 -17.75 1 98.44 98 GLU A CA 1
ATOM 804 C C . GLU A 1 98 ? -5.836 -17.297 -17.328 1 98.44 98 GLU A C 1
ATOM 806 O O . GLU A 1 98 ? -5.398 -16.156 -17.156 1 98.44 98 GLU A O 1
ATOM 811 N N . ALA A 1 99 ? -5.113 -18.344 -17.141 1 98.56 99 ALA A N 1
ATOM 812 C CA . ALA A 1 99 ? -3.703 -18.266 -16.781 1 98.56 99 ALA A CA 1
ATOM 813 C C . ALA A 1 99 ? -2.898 -17.547 -17.859 1 98.56 99 ALA A C 1
ATOM 815 O O . ALA A 1 99 ? -2.039 -16.719 -17.547 1 98.56 99 ALA A O 1
ATOM 816 N N . GLU A 1 100 ? -3.205 -17.891 -19.062 1 98.56 100 GLU A N 1
ATOM 817 C CA . GLU A 1 100 ? -2.525 -17.234 -20.188 1 98.56 100 GLU A CA 1
ATOM 818 C C . GLU A 1 100 ? -2.842 -15.75 -20.219 1 98.56 100 GLU A C 1
ATOM 820 O O . GLU A 1 100 ? -1.968 -14.93 -20.516 1 98.56 100 GLU A O 1
ATOM 825 N N . ASP A 1 101 ? -4.07 -15.43 -19.938 1 98.75 101 ASP A N 1
ATOM 826 C CA . ASP A 1 101 ? -4.449 -14.023 -19.859 1 98.75 101 ASP A CA 1
ATOM 827 C C . ASP A 1 101 ? -3.68 -13.305 -18.766 1 98.75 101 ASP A C 1
ATOM 829 O O . ASP A 1 101 ? -3.238 -12.164 -18.938 1 98.75 101 ASP A O 1
ATOM 833 N N . ILE A 1 102 ? -3.555 -13.938 -17.625 1 98.75 102 ILE A N 1
ATOM 834 C CA . ILE A 1 102 ? -2.832 -13.367 -16.5 1 98.75 102 ILE A CA 1
ATOM 835 C C . ILE A 1 102 ? -1.379 -13.109 -16.891 1 98.75 102 ILE A C 1
ATOM 837 O O . ILE A 1 102 ? -0.827 -12.047 -16.594 1 98.75 102 ILE A O 1
ATOM 841 N N . ILE A 1 103 ? -0.746 -14.055 -17.562 1 98.81 103 ILE A N 1
ATOM 842 C CA . ILE A 1 103 ? 0.635 -13.914 -18 1 98.81 103 ILE A CA 1
ATOM 843 C C . ILE A 1 103 ? 0.747 -12.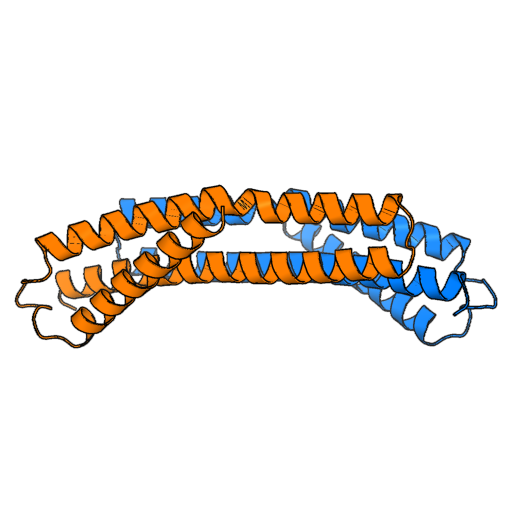727 -18.969 1 98.81 103 ILE A C 1
ATOM 845 O O . ILE A 1 103 ? 1.65 -11.898 -18.828 1 98.81 103 ILE A O 1
ATOM 849 N N . GLN A 1 104 ? -0.2 -12.641 -19.844 1 98.81 104 GLN A N 1
ATOM 850 C CA . GLN A 1 104 ? -0.182 -11.555 -20.812 1 98.81 104 GLN A CA 1
ATOM 851 C C . GLN A 1 104 ? -0.342 -10.203 -20.141 1 98.81 104 GLN A C 1
ATOM 853 O O . GLN A 1 104 ? 0.389 -9.258 -20.438 1 98.81 104 GLN A O 1
ATOM 858 N N . GLN A 1 105 ? -1.274 -10.117 -19.281 1 98.69 105 GLN A N 1
ATOM 859 C CA . GLN A 1 105 ? -1.539 -8.867 -18.578 1 98.69 105 GLN A CA 1
ATOM 860 C C . GLN A 1 105 ? -0.328 -8.43 -17.75 1 98.69 105 GLN A C 1
ATOM 862 O O . GLN A 1 105 ? 0.06 -7.262 -17.781 1 98.69 105 GLN A O 1
ATOM 867 N N . ALA A 1 106 ? 0.249 -9.305 -17 1 98.69 106 ALA A N 1
ATOM 868 C CA . ALA A 1 106 ? 1.407 -8.992 -16.172 1 98.69 106 ALA A CA 1
ATOM 869 C C . ALA A 1 106 ? 2.609 -8.602 -17.031 1 98.69 106 ALA A C 1
ATOM 871 O O . ALA A 1 106 ? 3.377 -7.711 -16.672 1 98.69 106 ALA A O 1
ATOM 872 N N . THR A 1 107 ? 2.752 -9.281 -18.172 1 98.69 107 THR A N 1
ATOM 873 C CA . THR A 1 107 ? 3.826 -8.953 -19.109 1 98.69 107 THR A CA 1
ATOM 874 C C . THR A 1 107 ? 3.672 -7.523 -19.609 1 98.69 107 THR A C 1
ATOM 876 O O . THR A 1 107 ? 4.625 -6.738 -19.594 1 98.69 107 THR A O 1
ATOM 879 N N . GLN A 1 108 ? 2.504 -7.238 -20.031 1 98.44 108 GLN A N 1
ATOM 880 C CA . GLN A 1 108 ? 2.236 -5.895 -20.531 1 98.44 108 GLN A CA 1
ATOM 881 C C . GLN A 1 108 ? 2.438 -4.848 -19.438 1 98.44 108 GLN A C 1
ATOM 883 O O . GLN A 1 108 ? 2.959 -3.762 -19.703 1 98.44 108 GLN A O 1
ATOM 888 N N . PHE A 1 109 ? 1.991 -5.203 -18.312 1 98.56 109 PHE A N 1
ATOM 889 C CA . PHE A 1 109 ? 2.133 -4.301 -17.172 1 98.56 109 PHE A CA 1
ATOM 890 C C . PHE A 1 109 ? 3.6 -3.979 -16.906 1 98.56 109 PHE A C 1
ATOM 892 O O . PHE A 1 109 ? 3.969 -2.811 -16.766 1 98.56 109 PHE A O 1
ATOM 899 N N . LEU A 1 110 ? 4.469 -4.941 -16.875 1 98.06 110 LEU A N 1
ATOM 900 C CA . LEU A 1 110 ? 5.891 -4.758 -16.625 1 98.06 110 LEU A CA 1
ATOM 901 C C . LEU A 1 110 ? 6.551 -3.98 -17.766 1 98.06 110 LEU A C 1
ATOM 903 O O . LEU A 1 110 ? 7.461 -3.184 -17.531 1 98.06 110 LEU A O 1
ATOM 907 N N . GLU A 1 111 ? 6.074 -4.227 -18.984 1 97.44 111 GLU A N 1
ATOM 908 C CA . GLU A 1 111 ? 6.594 -3.479 -20.125 1 97.44 111 GLU A CA 1
ATOM 909 C C . GLU A 1 111 ? 6.27 -1.991 -20 1 97.44 111 GLU A C 1
ATOM 911 O O . GLU A 1 111 ? 7.102 -1.141 -20.328 1 97.44 111 GLU A O 1
ATOM 916 N N . GLN A 1 112 ? 5.098 -1.738 -19.562 1 95.94 112 GLN A N 1
ATOM 917 C CA . GLN A 1 112 ? 4.691 -0.351 -19.375 1 95.94 112 GLN A CA 1
ATOM 918 C C . GLN A 1 112 ? 5.516 0.323 -18.281 1 95.94 112 GLN A C 1
ATOM 920 O O . GLN A 1 112 ? 5.855 1.502 -18.391 1 95.94 112 GLN A O 1
ATOM 925 N N . LEU A 1 113 ? 5.754 -0.448 -17.281 1 95.5 113 LEU A N 1
ATOM 926 C CA . LEU A 1 113 ? 6.605 0.086 -16.219 1 95.5 113 LEU A CA 1
ATOM 927 C C . LEU A 1 113 ? 7.977 0.47 -16.766 1 95.5 113 LEU A C 1
ATOM 929 O O . LEU A 1 113 ? 8.547 1.483 -16.359 1 95.5 113 LEU A O 1
ATOM 933 N N . ASN A 1 114 ? 8.523 -0.311 -17.562 1 90.56 114 ASN A N 1
ATOM 934 C CA . ASN A 1 114 ? 9.836 -0.072 -18.156 1 90.56 114 ASN A CA 1
ATOM 935 C C . ASN A 1 114 ? 9.82 1.146 -19.078 1 90.56 114 ASN A C 1
ATOM 937 O O . ASN A 1 114 ? 10.828 1.841 -19.203 1 90.56 114 ASN A O 1
ATOM 941 N N . ALA A 1 115 ? 8.703 1.39 -19.656 1 87.75 115 ALA A N 1
ATOM 942 C CA . ALA A 1 115 ? 8.594 2.518 -20.578 1 87.75 115 ALA A CA 1
ATOM 943 C C . ALA A 1 115 ? 8.516 3.84 -19.812 1 87.75 115 ALA A C 1
ATOM 945 O O . ALA A 1 115 ? 8.922 4.883 -20.328 1 87.75 115 ALA A O 1
ATOM 946 N N . LEU A 1 116 ? 8.055 3.801 -18.688 1 77.25 116 LEU A N 1
ATOM 947 C CA . LEU A 1 116 ? 7.855 5.008 -17.891 1 77.25 116 LEU A CA 1
ATOM 948 C C . LEU A 1 116 ? 9.125 5.371 -17.125 1 77.25 116 LEU A C 1
ATOM 950 O O . LEU A 1 116 ? 9.312 6.527 -16.734 1 77.25 116 LEU A O 1
ATOM 954 N N . ASN A 1 117 ? 10 4.48 -16.766 1 67.19 117 ASN A N 1
ATOM 955 C CA . ASN A 1 117 ? 11.242 4.785 -16.062 1 67.19 117 ASN A CA 1
ATOM 956 C C . ASN A 1 117 ? 12.375 5.059 -17.047 1 67.19 117 ASN A C 1
ATOM 958 O O . ASN A 1 117 ? 12.484 4.398 -18.094 1 67.19 117 ASN A O 1
ATOM 962 N N . MET B 1 1 ? -8.852 32.75 3.732 1 80.12 1 MET B N 1
ATOM 963 C CA . MET B 1 1 ? -8.93 31.891 4.922 1 80.12 1 MET B CA 1
ATOM 964 C C . MET B 1 1 ? -7.938 32.344 5.984 1 80.12 1 MET B C 1
ATOM 966 O O . MET B 1 1 ? -6.832 32.781 5.656 1 80.12 1 MET B O 1
ATOM 970 N N . ASP B 1 2 ? -8.32 32.438 7.25 1 92 2 ASP B N 1
ATOM 971 C CA . ASP B 1 2 ? -7.453 32.781 8.367 1 92 2 ASP B CA 1
ATOM 972 C C . ASP B 1 2 ? -6.23 31.875 8.43 1 92 2 ASP B C 1
ATOM 974 O O . ASP B 1 2 ? -6.344 30.672 8.219 1 92 2 ASP B O 1
ATOM 978 N N . PRO B 1 3 ? -5.105 32.406 8.508 1 92.38 3 PRO B N 1
ATOM 979 C CA . PRO B 1 3 ? -3.877 31.594 8.492 1 92.38 3 PRO B CA 1
ATOM 980 C C . PRO B 1 3 ? -3.873 30.5 9.555 1 92.38 3 PRO B C 1
ATOM 982 O O . PRO B 1 3 ? -3.316 29.422 9.328 1 92.38 3 PRO B O 1
ATOM 985 N N . VAL B 1 4 ? -4.457 30.812 10.633 1 95.81 4 VAL B N 1
ATOM 986 C CA . VAL B 1 4 ? -4.484 29.828 11.703 1 95.81 4 VAL B CA 1
ATOM 987 C C . VAL B 1 4 ? -5.422 28.672 11.32 1 95.81 4 VAL B C 1
ATOM 989 O O . VAL B 1 4 ? -5.094 27.5 11.531 1 95.81 4 VAL B O 1
ATOM 992 N N . LEU B 1 5 ? -6.531 29 10.766 1 96.19 5 LEU B N 1
ATOM 993 C CA . LEU B 1 5 ? -7.469 27.984 10.289 1 96.19 5 LEU B CA 1
ATOM 994 C C . LEU B 1 5 ? -6.848 27.172 9.164 1 96.19 5 LEU B C 1
ATOM 996 O O . LEU B 1 5 ? -7.004 25.938 9.125 1 96.19 5 LEU B O 1
ATOM 1000 N N . LYS B 1 6 ? -6.188 27.844 8.336 1 92.69 6 LYS B N 1
ATOM 1001 C CA . LYS B 1 6 ? -5.496 27.156 7.254 1 92.69 6 LYS B CA 1
ATOM 1002 C C . LYS B 1 6 ? -4.477 26.156 7.797 1 92.69 6 LYS B C 1
ATOM 1004 O O . LYS B 1 6 ? -4.426 25.016 7.352 1 92.69 6 LYS B O 1
ATOM 1009 N N . GLN B 1 7 ? -3.697 26.5 8.719 1 93.94 7 GLN B N 1
ATOM 1010 C CA . GLN B 1 7 ? -2.697 25.625 9.328 1 93.94 7 GLN B CA 1
ATOM 1011 C C . GLN B 1 7 ? -3.354 24.438 10.039 1 93.94 7 GLN B C 1
ATOM 1013 O O . GLN B 1 7 ? -2.861 23.312 9.969 1 93.94 7 GLN B O 1
ATOM 1018 N N . LEU B 1 8 ? -4.441 24.766 10.68 1 97.12 8 LEU B N 1
ATOM 1019 C CA . LEU B 1 8 ? -5.184 23.719 11.352 1 97.12 8 LEU B CA 1
ATOM 1020 C C . LEU B 1 8 ? -5.586 22.609 10.375 1 97.12 8 LEU B C 1
ATOM 1022 O O . LEU B 1 8 ? -5.387 21.438 10.641 1 97.12 8 LEU B O 1
ATOM 1026 N N . LYS B 1 9 ? -6.086 23 9.289 1 94.81 9 LYS B N 1
ATOM 1027 C CA . LYS B 1 9 ? -6.562 22.047 8.289 1 94.81 9 LYS B CA 1
ATOM 1028 C C . LYS B 1 9 ? -5.406 21.25 7.699 1 94.81 9 LYS B C 1
ATOM 1030 O O . LYS B 1 9 ? -5.523 20.031 7.488 1 94.81 9 LYS B O 1
ATOM 1035 N N . ILE B 1 10 ? -4.309 21.875 7.5 1 93.94 10 ILE B N 1
ATOM 1036 C CA . ILE B 1 10 ? -3.148 21.234 6.906 1 93.94 10 ILE B CA 1
ATOM 1037 C C . ILE B 1 10 ? -2.605 20.172 7.867 1 93.94 10 ILE B C 1
ATOM 1039 O O . ILE B 1 10 ? -2.354 19.031 7.469 1 93.94 10 ILE B O 1
ATOM 1043 N N . LYS B 1 11 ? -2.516 20.562 9.062 1 95.19 11 LYS B N 1
ATOM 1044 C CA . LYS B 1 11 ? -1.909 19.656 10.039 1 95.19 11 LYS B CA 1
ATOM 1045 C C . LYS B 1 11 ? -2.844 18.5 10.375 1 95.19 11 LYS B C 1
ATOM 1047 O O . LYS B 1 11 ? -2.402 17.359 10.508 1 95.19 11 LYS B O 1
ATOM 1052 N N . SER B 1 12 ? -4.137 18.797 10.555 1 97.5 12 SER B N 1
ATOM 1053 C CA . SER B 1 12 ? -5.098 17.719 10.766 1 97.5 12 SER B CA 1
ATOM 1054 C C . SER B 1 12 ? -5.086 16.734 9.609 1 97.5 12 SER B C 1
ATOM 1056 O O . SER B 1 12 ? -5.066 15.516 9.82 1 97.5 12 SER B O 1
ATOM 1058 N N . GLY B 1 13 ? -5.102 17.25 8.383 1 94.75 13 GLY B N 1
ATOM 1059 C CA . GLY B 1 13 ? -5.07 16.406 7.199 1 94.75 13 GLY B CA 1
ATOM 1060 C C . GLY B 1 13 ? -3.842 15.523 7.129 1 94.75 13 GLY B C 1
ATOM 1061 O O . GLY B 1 13 ? -3.932 14.359 6.73 1 94.75 13 GLY B O 1
ATOM 1062 N N . ALA B 1 14 ? -2.682 16.062 7.508 1 93.69 14 ALA B N 1
ATOM 1063 C CA . ALA B 1 14 ? -1.438 15.289 7.48 1 93.69 14 ALA B CA 1
ATOM 1064 C C . ALA B 1 14 ? -1.523 14.078 8.398 1 93.69 14 ALA B C 1
ATOM 1066 O O . ALA B 1 14 ? -1.17 12.961 8 1 93.69 14 ALA B O 1
ATOM 1067 N N . VAL B 1 15 ? -2.014 14.281 9.578 1 97.31 15 VAL B N 1
ATOM 1068 C CA . VAL B 1 15 ? -2.127 13.188 10.539 1 97.31 15 VAL B CA 1
ATOM 1069 C C . VAL B 1 15 ? -3.111 12.141 10.016 1 97.31 15 VAL B C 1
ATOM 1071 O O . VAL B 1 15 ? -2.826 10.945 10.039 1 97.31 15 VAL B O 1
ATOM 1074 N N . LYS B 1 16 ? -4.223 12.633 9.516 1 96.69 16 LYS B N 1
ATOM 1075 C CA . LYS B 1 16 ? -5.246 11.734 8.992 1 96.69 16 LYS B CA 1
ATOM 1076 C C . LYS B 1 16 ? -4.715 10.906 7.824 1 96.69 16 LYS B C 1
ATOM 1078 O O . LYS B 1 16 ? -4.938 9.695 7.758 1 96.69 16 LYS B O 1
ATOM 1083 N N . ARG B 1 17 ? -4.008 11.508 6.977 1 93.12 17 ARG B N 1
ATOM 1084 C CA . ARG B 1 17 ? -3.469 10.844 5.793 1 93.12 17 ARG B CA 1
ATOM 1085 C C . ARG B 1 17 ? -2.428 9.797 6.176 1 93.12 17 ARG B C 1
ATOM 1087 O O . ARG B 1 17 ? -2.404 8.703 5.605 1 93.12 17 ARG B O 1
ATOM 1094 N N . LEU B 1 18 ? -1.578 10.109 7.129 1 95.06 18 LEU B N 1
ATOM 1095 C CA . LEU B 1 18 ? -0.543 9.18 7.555 1 95.06 18 LEU B CA 1
ATOM 1096 C C . LEU B 1 18 ? -1.156 7.977 8.266 1 95.06 18 LEU B C 1
ATOM 1098 O O . LEU B 1 18 ? -0.703 6.844 8.086 1 95.06 18 LEU B O 1
ATOM 1102 N N . GLN B 1 19 ? -2.15 8.234 9.047 1 97.19 19 GLN B N 1
ATOM 1103 C CA . GLN B 1 19 ? -2.836 7.109 9.68 1 97.19 19 GLN B CA 1
ATOM 1104 C C . GLN B 1 19 ? -3.498 6.215 8.633 1 97.19 19 GLN B C 1
ATOM 1106 O O . GLN B 1 19 ? -3.418 4.988 8.719 1 97.19 19 GLN B O 1
ATOM 1111 N N . LYS B 1 20 ? -4.168 6.848 7.684 1 94.5 20 LYS B N 1
ATOM 1112 C CA . LYS B 1 20 ? -4.797 6.09 6.605 1 94.5 20 LYS B CA 1
ATOM 1113 C C . LYS B 1 20 ? -3.771 5.258 5.844 1 94.5 20 LYS B C 1
ATOM 1115 O O . LYS B 1 20 ? -4.035 4.105 5.492 1 94.5 20 LYS B O 1
ATOM 1120 N N . GLU B 1 21 ? -2.641 5.84 5.559 1 92.62 21 GLU B N 1
ATOM 1121 C CA . GLU B 1 21 ? -1.564 5.113 4.895 1 92.62 21 GLU B CA 1
ATOM 1122 C C . GLU B 1 21 ? -1.155 3.879 5.691 1 92.62 21 GLU B C 1
ATOM 1124 O O . GLU B 1 21 ? -1.021 2.789 5.137 1 92.62 21 GLU B O 1
ATOM 1129 N N . TYR B 1 22 ? -0.986 4.055 6.984 1 95 22 TYR B N 1
ATOM 1130 C CA . TYR B 1 22 ? -0.614 2.932 7.84 1 95 22 TYR B CA 1
ATOM 1131 C C . TYR B 1 22 ? -1.661 1.826 7.777 1 95 22 TYR B C 1
ATOM 1133 O O . TYR B 1 22 ? -1.324 0.654 7.594 1 95 22 TYR B O 1
ATOM 1141 N N . VAL B 1 23 ? -2.859 2.172 7.863 1 96.06 23 VAL B N 1
ATOM 1142 C CA . VAL B 1 23 ? -3.957 1.209 7.863 1 96.06 23 VAL B CA 1
ATOM 1143 C C . VAL B 1 23 ? -3.994 0.469 6.527 1 96.06 23 VAL B C 1
ATOM 1145 O O . VAL B 1 23 ? -4.25 -0.736 6.484 1 96.06 23 VAL B O 1
ATOM 1148 N N . CYS B 1 24 ? -3.766 1.214 5.477 1 91.69 24 CYS B N 1
ATOM 1149 C CA . CYS B 1 24 ? -3.717 0.586 4.16 1 91.69 24 CYS B CA 1
ATOM 1150 C C . CYS B 1 24 ? -2.637 -0.488 4.109 1 91.69 24 CYS B C 1
ATOM 1152 O O . CYS B 1 24 ? -2.869 -1.583 3.594 1 91.69 24 CYS B O 1
ATOM 1154 N N . TYR B 1 25 ? -1.438 -0.226 4.652 1 92.25 25 TYR B N 1
ATOM 1155 C CA . TYR B 1 25 ? -0.363 -1.212 4.684 1 92.25 25 TYR B CA 1
ATOM 1156 C C . TYR B 1 25 ? -0.734 -2.396 5.566 1 92.25 25 TYR B C 1
ATOM 1158 O O . TYR B 1 25 ? -0.391 -3.541 5.258 1 92.25 25 TYR B O 1
ATOM 1166 N N . GLN B 1 26 ? -1.44 -2.16 6.609 1 95.19 26 GLN B N 1
ATOM 1167 C CA . GLN B 1 26 ? -1.905 -3.24 7.477 1 95.19 26 GLN B CA 1
ATOM 1168 C C . GLN B 1 26 ? -2.863 -4.164 6.73 1 95.19 26 GLN B C 1
ATOM 1170 O O . GLN B 1 26 ? -2.801 -5.387 6.883 1 95.19 26 GLN B O 1
ATOM 1175 N N . LEU B 1 27 ? -3.754 -3.537 5.977 1 94.12 27 LEU B N 1
ATOM 1176 C CA . LEU B 1 27 ? -4.703 -4.332 5.207 1 94.12 27 LEU B CA 1
ATOM 1177 C C . LEU B 1 27 ? -3.979 -5.223 4.203 1 94.12 27 LEU B C 1
ATOM 1179 O O . LEU B 1 27 ? -4.32 -6.398 4.051 1 94.12 27 LEU B O 1
ATOM 1183 N N . GLU B 1 28 ? -2.947 -4.652 3.535 1 91.31 28 GLU B N 1
ATOM 1184 C CA . GLU B 1 28 ? -2.137 -5.438 2.607 1 91.31 28 GLU B CA 1
ATOM 1185 C C . GLU B 1 28 ? -1.428 -6.582 3.328 1 91.31 28 GLU B C 1
ATOM 1187 O O . GLU B 1 28 ? -1.418 -7.715 2.844 1 91.31 28 GLU B O 1
ATOM 1192 N N . GLU B 1 29 ? -0.882 -6.301 4.457 1 94.31 29 GLU B N 1
ATOM 1193 C CA . GLU B 1 29 ? -0.208 -7.328 5.246 1 94.31 29 GLU B CA 1
ATOM 1194 C C . GLU B 1 29 ? -1.165 -8.453 5.617 1 94.31 29 GLU B C 1
ATOM 1196 O O . GLU B 1 29 ? -0.82 -9.633 5.504 1 94.31 29 GLU B O 1
ATOM 1201 N N . GLN B 1 30 ? -2.318 -8.07 6.043 1 95.88 30 GLN B N 1
ATOM 1202 C CA . GLN B 1 30 ? -3.307 -9.055 6.461 1 95.88 30 GLN B CA 1
ATOM 1203 C C . GLN B 1 30 ? -3.691 -9.977 5.301 1 95.88 30 GLN B C 1
ATOM 1205 O O . GLN B 1 30 ? -3.795 -11.188 5.473 1 95.88 30 GLN B O 1
ATOM 1210 N N . LYS B 1 31 ? -3.936 -9.438 4.145 1 92.69 31 LYS B N 1
ATOM 1211 C CA . LYS B 1 31 ? -4.254 -10.227 2.957 1 92.69 31 LYS B CA 1
ATOM 1212 C C . LYS B 1 31 ? -3.145 -11.219 2.643 1 92.69 31 LYS B C 1
ATOM 1214 O O . LYS B 1 31 ? -3.416 -12.375 2.301 1 92.69 31 LYS B O 1
ATOM 1219 N N . GLN B 1 32 ? -1.867 -10.781 2.807 1 93 32 GLN B N 1
ATOM 1220 C CA . GLN B 1 32 ? -0.725 -11.648 2.539 1 93 32 GLN B CA 1
ATOM 1221 C C . GLN B 1 32 ? -0.634 -12.773 3.57 1 93 32 GLN B C 1
ATOM 1223 O O . GLN B 1 32 ? -0.365 -13.922 3.223 1 93 32 GLN B O 1
ATOM 1228 N N . LYS B 1 33 ? -0.897 -12.422 4.758 1 95.94 33 LYS B N 1
ATOM 1229 C CA . LYS B 1 33 ? -0.857 -13.422 5.82 1 95.94 33 LYS B CA 1
ATOM 1230 C C . LYS B 1 33 ? -1.931 -14.484 5.613 1 95.94 33 LYS B C 1
ATOM 1232 O O . LYS B 1 33 ? -1.672 -15.68 5.789 1 95.94 33 LYS B O 1
ATOM 1237 N N . GLU B 1 34 ? -3.096 -14.016 5.246 1 95.56 34 GLU B N 1
ATOM 1238 C CA . GLU B 1 34 ? -4.188 -14.953 4.984 1 95.56 34 GLU B CA 1
ATOM 1239 C C . GLU B 1 34 ? -3.848 -15.883 3.824 1 95.56 34 GLU B C 1
ATOM 1241 O O . GLU B 1 34 ? -4.09 -17.094 3.902 1 95.56 34 GLU B O 1
ATOM 1246 N N . LYS B 1 35 ? -3.283 -15.375 2.787 1 92.94 35 LYS B N 1
ATOM 1247 C CA . LYS B 1 35 ? -2.889 -16.188 1.635 1 92.94 35 LYS B CA 1
ATOM 1248 C C . LYS B 1 35 ? -1.799 -17.188 2.012 1 92.94 35 LYS B C 1
ATOM 1250 O O . LYS B 1 35 ? -1.85 -18.344 1.607 1 92.94 35 LYS B O 1
ATOM 1255 N N . LEU B 1 36 ? -0.846 -16.703 2.76 1 94.62 36 LEU B N 1
ATOM 1256 C CA . LEU B 1 36 ? 0.241 -17.562 3.213 1 94.62 36 LEU B CA 1
ATOM 1257 C C . LEU B 1 36 ? -0.296 -18.734 4.039 1 94.62 36 LEU B C 1
ATOM 1259 O O . LEU B 1 36 ? 0.115 -19.875 3.844 1 94.62 36 LEU B O 1
ATOM 1263 N N . GLU B 1 37 ? -1.23 -18.422 4.926 1 94.94 37 GLU B N 1
ATOM 1264 C CA . GLU B 1 37 ? -1.838 -19.453 5.75 1 94.94 37 GLU B CA 1
ATOM 1265 C C . GLU B 1 37 ? -2.602 -20.469 4.891 1 94.94 37 GLU B C 1
ATOM 1267 O O . GLU B 1 37 ? -2.494 -21.672 5.098 1 94.94 37 GLU B O 1
ATOM 1272 N N . GLN B 1 38 ? -3.301 -20 3.918 1 93.38 38 GLN B N 1
ATOM 1273 C CA . GLN B 1 38 ? -4.027 -20.859 2.998 1 93.38 38 GLN B CA 1
ATOM 1274 C C . GLN B 1 38 ? -3.074 -21.781 2.242 1 93.38 38 GLN B C 1
ATOM 1276 O O . GLN B 1 38 ? -3.355 -22.969 2.07 1 93.38 38 GLN B O 1
ATOM 1281 N N . MET B 1 39 ? -1.938 -21.281 1.797 1 91.31 39 MET B N 1
ATOM 1282 C CA . MET B 1 39 ? -0.954 -22.062 1.054 1 91.31 39 MET B CA 1
ATOM 1283 C C . MET B 1 39 ? -0.35 -23.156 1.931 1 91.31 39 MET B C 1
ATOM 1285 O O . MET B 1 39 ? -0.157 -24.281 1.478 1 91.31 39 MET B O 1
ATOM 1289 N N . LYS B 1 40 ? -0.123 -22.828 3.164 1 92.69 40 LYS B N 1
ATOM 1290 C CA . LYS B 1 40 ? 0.41 -23.797 4.109 1 92.69 40 LYS B CA 1
ATOM 1291 C C . LYS B 1 40 ? -0.571 -24.938 4.328 1 92.69 40 LYS B C 1
ATOM 1293 O O . LYS B 1 40 ? -0.17 -26.109 4.383 1 92.69 40 LYS B O 1
ATOM 1298 N N . GLN B 1 41 ? -1.849 -24.688 4.336 1 92.62 41 GLN B N 1
ATOM 1299 C CA . GLN B 1 41 ? -2.889 -25.688 4.559 1 92.62 41 GLN B CA 1
ATOM 1300 C C . GLN B 1 41 ? -3.07 -26.578 3.33 1 92.62 41 GLN B C 1
ATOM 1302 O O . GLN B 1 41 ? -3.439 -27.75 3.451 1 92.62 41 GLN B O 1
ATOM 1307 N N . GLN B 1 42 ? -2.721 -26.062 2.221 1 87.44 42 GLN B N 1
ATOM 1308 C CA . GLN B 1 42 ? -2.924 -26.781 0.969 1 87.44 42 GLN B CA 1
ATOM 1309 C C . GLN B 1 42 ? -1.69 -27.609 0.604 1 87.44 42 GLN B C 1
ATOM 1311 O O . GLN B 1 42 ? -1.672 -28.281 -0.428 1 87.44 42 GLN B O 1
ATOM 1316 N N . GLY B 1 43 ? -0.711 -27.594 1.388 1 86.75 43 GLY B N 1
ATOM 1317 C CA . GLY B 1 43 ? 0.486 -28.391 1.159 1 86.75 43 GLY B CA 1
ATOM 1318 C C . GLY B 1 43 ? 1.298 -27.922 -0.032 1 86.75 43 GLY B C 1
ATOM 1319 O O . GLY B 1 43 ? 1.848 -28.734 -0.778 1 86.75 43 GLY B O 1
ATOM 1320 N N . VAL B 1 44 ? 1.235 -26.594 -0.261 1 85.81 44 VAL B N 1
ATOM 1321 C CA . VAL B 1 44 ? 2.047 -25.984 -1.312 1 85.81 44 VAL B CA 1
ATOM 1322 C C . VAL B 1 44 ? 3.529 -26.156 -0.986 1 85.81 44 VAL B C 1
ATOM 1324 O O . VAL B 1 44 ? 3.904 -26.281 0.182 1 85.81 44 VAL B O 1
ATOM 1327 N N . ASP B 1 45 ? 4.359 -26.203 -1.952 1 87.12 45 ASP B N 1
ATOM 1328 C CA . ASP B 1 45 ? 5.773 -26.516 -1.738 1 87.12 45 ASP B CA 1
ATOM 1329 C C . ASP B 1 45 ? 6.465 -25.375 -0.979 1 87.12 45 ASP B C 1
ATOM 1331 O O . ASP B 1 45 ? 6.023 -24.234 -1.031 1 87.12 45 ASP B O 1
ATOM 1335 N N . ASP B 1 46 ? 7.555 -25.75 -0.379 1 92.31 46 ASP B N 1
ATOM 1336 C CA . ASP B 1 46 ? 8.297 -24.875 0.515 1 92.31 46 ASP B CA 1
ATOM 1337 C C . ASP B 1 46 ? 8.867 -23.672 -0.244 1 92.31 46 ASP B C 1
ATOM 1339 O O . ASP B 1 46 ? 9.008 -22.578 0.317 1 92.31 46 ASP B O 1
ATOM 1343 N N . TYR B 1 47 ? 9.172 -23.922 -1.436 1 90.56 47 TYR B N 1
ATOM 1344 C CA . TYR B 1 47 ? 9.766 -22.859 -2.238 1 90.56 47 TYR B CA 1
ATOM 1345 C C . TYR B 1 47 ? 8.781 -21.719 -2.426 1 90.56 47 TYR B C 1
ATOM 1347 O O . TYR B 1 47 ? 9.125 -20.547 -2.203 1 90.56 47 TYR B O 1
ATOM 1355 N N . GLU B 1 48 ? 7.504 -22.031 -2.799 1 87.88 48 GLU B N 1
ATOM 1356 C CA . GLU B 1 48 ? 6.465 -21.016 -2.975 1 87.88 48 GLU B CA 1
ATOM 1357 C C . GLU B 1 48 ? 6.152 -20.312 -1.657 1 87.88 48 GLU B C 1
ATOM 1359 O O . GLU B 1 48 ? 5.965 -19.094 -1.628 1 87.88 48 GLU B O 1
ATOM 1364 N N . ILE B 1 49 ? 6.137 -21.078 -0.613 1 93.12 49 ILE B N 1
ATOM 1365 C CA . ILE B 1 49 ? 5.871 -20.531 0.714 1 93.12 49 ILE B CA 1
ATOM 1366 C C . ILE B 1 49 ? 6.984 -19.562 1.108 1 93.12 49 ILE B C 1
ATOM 1368 O O . ILE B 1 49 ? 6.719 -18.484 1.646 1 93.12 49 ILE B O 1
ATOM 1372 N N . LYS B 1 50 ? 8.188 -19.922 0.824 1 92.88 50 LYS B N 1
ATOM 1373 C CA . LYS B 1 50 ? 9.328 -19.062 1.126 1 92.88 50 LYS B CA 1
ATOM 1374 C C . LYS B 1 50 ? 9.25 -17.75 0.354 1 92.88 50 LYS B C 1
ATOM 1376 O O . LYS B 1 50 ? 9.5 -16.688 0.913 1 92.88 50 LYS B O 1
ATOM 1381 N N . LYS B 1 51 ? 8.875 -17.844 -0.833 1 87.62 51 LYS B N 1
ATOM 1382 C CA . LYS B 1 51 ? 8.758 -16.656 -1.66 1 87.62 51 LYS B CA 1
ATOM 1383 C C . LYS B 1 51 ? 7.688 -15.711 -1.108 1 87.62 51 LYS B C 1
ATOM 1385 O O . LYS B 1 51 ? 7.91 -14.5 -1.003 1 87.62 51 LYS B O 1
ATOM 1390 N N . MET B 1 52 ? 6.562 -16.266 -0.707 1 89.81 52 MET B N 1
ATOM 1391 C CA . MET B 1 52 ? 5.484 -15.445 -0.157 1 89.81 52 MET B CA 1
ATOM 1392 C C . MET B 1 52 ? 5.883 -14.844 1.188 1 89.81 52 MET B C 1
ATOM 1394 O O . MET B 1 52 ? 5.5 -13.719 1.512 1 89.81 52 MET B O 1
ATOM 1398 N N . THR B 1 53 ? 6.625 -15.609 1.952 1 94.31 53 THR B N 1
ATOM 1399 C CA . THR B 1 53 ? 7.113 -15.117 3.236 1 94.31 53 THR B CA 1
ATOM 1400 C C . THR B 1 53 ? 8.047 -13.93 3.039 1 94.31 53 THR B C 1
ATOM 1402 O O . THR B 1 53 ? 7.961 -12.938 3.766 1 94.31 53 THR B O 1
ATOM 1405 N N . GLU B 1 54 ? 8.906 -14.047 2.064 1 91.25 54 GLU B N 1
ATOM 1406 C CA . GLU B 1 54 ? 9.805 -12.938 1.744 1 91.25 54 GLU B CA 1
ATOM 1407 C C . GLU B 1 54 ? 9.031 -11.695 1.321 1 91.25 54 GLU B C 1
ATOM 1409 O O . GLU B 1 54 ? 9.383 -10.578 1.696 1 91.25 54 GLU B O 1
ATOM 1414 N N . PHE B 1 55 ? 7.977 -11.898 0.622 1 87.12 55 PHE B N 1
ATOM 1415 C CA . PHE B 1 55 ? 7.141 -10.789 0.19 1 87.12 55 PHE B CA 1
ATOM 1416 C C . PHE B 1 55 ? 6.449 -10.141 1.381 1 87.12 55 PHE B C 1
ATOM 1418 O O . PHE B 1 55 ? 6.355 -8.906 1.458 1 87.12 55 PHE B O 1
ATOM 1425 N N . LEU B 1 56 ? 5.961 -10.992 2.262 1 92.69 56 LEU B N 1
ATOM 1426 C CA . LEU B 1 56 ? 5.344 -10.484 3.486 1 92.69 56 LEU B CA 1
ATOM 1427 C C . LEU B 1 56 ? 6.336 -9.648 4.289 1 92.69 56 LEU B C 1
ATOM 1429 O O . LEU B 1 56 ? 5.98 -8.586 4.805 1 92.69 56 LEU B O 1
ATOM 1433 N N . GLU B 1 57 ? 7.598 -10.031 4.332 1 93.44 57 GLU B N 1
ATOM 1434 C CA . GLU B 1 57 ? 8.641 -9.312 5.055 1 93.44 57 GLU B CA 1
ATOM 1435 C C . GLU B 1 57 ? 8.906 -7.949 4.426 1 93.44 57 GLU B C 1
ATOM 1437 O O . GLU B 1 57 ? 9.141 -6.965 5.133 1 93.44 57 GLU B O 1
ATOM 1442 N N . GLU B 1 58 ? 8.836 -7.887 3.15 1 88.06 58 GLU B N 1
ATOM 1443 C CA . GLU B 1 58 ? 9.016 -6.613 2.451 1 88.06 58 GLU B CA 1
ATOM 1444 C C . GLU B 1 58 ? 7.895 -5.637 2.797 1 88.06 58 GLU B C 1
ATOM 1446 O O . GLU B 1 58 ? 8.141 -4.445 2.98 1 88.06 58 GLU B O 1
ATOM 1451 N N . THR B 1 59 ? 6.668 -6.148 2.846 1 89.38 59 THR B N 1
ATOM 1452 C CA . THR B 1 59 ? 5.539 -5.32 3.254 1 89.38 59 THR B CA 1
ATOM 1453 C C . THR B 1 59 ? 5.699 -4.859 4.699 1 89.38 59 THR B C 1
ATOM 1455 O O . THR B 1 59 ? 5.445 -3.693 5.016 1 89.38 59 THR B O 1
ATOM 1458 N N . GLN B 1 60 ? 6.223 -5.727 5.574 1 93.56 60 GLN B N 1
ATOM 1459 C CA . GLN B 1 60 ? 6.367 -5.418 6.992 1 93.56 60 GLN B CA 1
ATOM 1460 C C . GLN B 1 60 ? 7.484 -4.406 7.223 1 93.56 60 GLN B C 1
ATOM 1462 O O . GLN B 1 60 ? 7.477 -3.678 8.219 1 93.56 60 GLN B O 1
ATOM 1467 N N . ALA B 1 61 ? 8.375 -4.27 6.289 1 92 61 ALA B N 1
ATOM 1468 C CA . ALA B 1 61 ? 9.547 -3.408 6.441 1 92 61 ALA B CA 1
ATOM 1469 C C . ALA B 1 61 ? 9.164 -1.936 6.332 1 92 61 ALA B C 1
ATOM 1471 O O . ALA B 1 61 ? 9.953 -1.055 6.68 1 92 61 ALA B O 1
ATOM 1472 N N . VAL B 1 62 ? 7.93 -1.602 5.914 1 89.69 62 VAL B N 1
ATOM 1473 C CA . VAL B 1 62 ? 7.539 -0.209 5.727 1 89.69 62 VAL B CA 1
ATOM 1474 C C . VAL B 1 62 ? 6.895 0.323 7.004 1 89.69 62 VAL B C 1
ATOM 1476 O O . VAL B 1 62 ? 6.73 1.534 7.168 1 89.69 62 VAL B O 1
ATOM 1479 N N . PHE B 1 63 ? 6.543 -0.554 7.898 1 94.06 63 PHE B N 1
ATOM 1480 C CA . PHE B 1 63 ? 5.727 -0.188 9.047 1 94.06 63 PHE B CA 1
ATOM 1481 C C . PHE B 1 63 ? 6.516 0.678 10.023 1 94.06 63 PHE B C 1
ATOM 1483 O O . PHE B 1 63 ? 6.027 1.713 10.477 1 94.06 63 PHE B O 1
ATOM 1490 N N . PRO B 1 64 ? 7.766 0.328 10.359 1 94.12 64 PRO B N 1
ATOM 1491 C CA . PRO B 1 64 ? 8.484 1.164 11.32 1 94.12 64 PRO B CA 1
ATOM 1492 C C . PRO B 1 64 ? 8.617 2.615 10.859 1 94.12 64 PRO B C 1
ATOM 1494 O O . PRO B 1 64 ? 8.383 3.537 11.648 1 94.12 64 PRO B O 1
ATOM 1497 N N . GLY B 1 65 ? 8.945 2.805 9.617 1 91.69 65 GLY B N 1
ATOM 1498 C CA . GLY B 1 65 ? 9.039 4.16 9.102 1 91.69 65 GLY B CA 1
ATOM 1499 C C . GLY B 1 65 ? 7.715 4.898 9.102 1 91.69 65 GLY B C 1
ATOM 1500 O O . GLY B 1 65 ? 7.652 6.066 9.484 1 91.69 65 GLY B O 1
ATOM 1501 N N . CYS B 1 66 ? 6.668 4.227 8.734 1 92.94 66 CYS B N 1
ATOM 1502 C CA . CYS B 1 66 ? 5.336 4.812 8.711 1 92.94 66 CYS B CA 1
ATOM 1503 C C . CYS B 1 66 ? 4.871 5.176 10.117 1 92.94 66 CYS B C 1
ATOM 1505 O O . CYS B 1 66 ? 4.293 6.242 10.328 1 92.94 66 CYS B O 1
ATOM 1507 N N . ARG B 1 67 ? 5.129 4.289 10.984 1 95.75 67 ARG B N 1
ATOM 1508 C CA . ARG B 1 67 ? 4.758 4.535 12.375 1 95.75 67 ARG B CA 1
ATOM 1509 C C . ARG B 1 67 ? 5.469 5.77 12.922 1 95.75 67 ARG B C 1
ATOM 1511 O O . ARG B 1 67 ? 4.84 6.629 13.547 1 95.75 67 ARG B O 1
ATOM 1518 N N . THR B 1 68 ? 6.785 5.832 12.719 1 95.19 68 THR B N 1
ATOM 1519 C CA . THR B 1 68 ? 7.578 6.945 13.227 1 95.19 68 THR B CA 1
ATOM 1520 C C . THR B 1 68 ? 7.094 8.266 12.625 1 95.19 68 THR B C 1
ATOM 1522 O O . THR B 1 68 ? 6.949 9.258 13.336 1 95.19 68 THR B O 1
ATOM 1525 N N . ARG B 1 69 ? 6.758 8.281 11.422 1 93.19 69 ARG B N 1
ATOM 1526 C CA . ARG B 1 69 ? 6.266 9.484 10.758 1 93.19 69 ARG B CA 1
ATOM 1527 C C . ARG B 1 69 ? 4.918 9.914 11.336 1 93.19 69 ARG B C 1
ATOM 1529 O O . ARG B 1 69 ? 4.695 11.102 11.586 1 93.19 69 ARG B O 1
ATOM 1536 N N . LEU B 1 70 ? 4.047 8.961 11.477 1 96.81 70 LEU B N 1
ATOM 1537 C CA . LEU B 1 70 ? 2.75 9.266 12.07 1 96.81 70 LEU B CA 1
ATOM 1538 C C . LEU B 1 70 ? 2.912 9.82 13.484 1 96.81 70 LEU B C 1
ATOM 1540 O O . LEU B 1 70 ? 2.293 10.828 13.828 1 96.81 70 LEU B O 1
ATOM 1544 N N . GLN B 1 71 ? 3.787 9.195 14.203 1 97.75 71 GLN B N 1
ATOM 1545 C CA . GLN B 1 71 ? 4.023 9.625 15.578 1 97.75 71 GLN B CA 1
ATOM 1546 C C . GLN B 1 71 ? 4.59 11.039 15.617 1 97.75 71 GLN B C 1
ATOM 1548 O O . GLN B 1 71 ? 4.121 11.883 16.391 1 97.75 71 GLN B O 1
ATOM 1553 N N . ASP B 1 72 ? 5.617 11.289 14.82 1 96.25 72 ASP B N 1
ATOM 1554 C CA . ASP B 1 72 ? 6.25 12.602 14.805 1 96.25 72 ASP B CA 1
ATOM 1555 C C . ASP B 1 72 ? 5.262 13.688 14.375 1 96.25 72 ASP B C 1
ATOM 1557 O O . ASP B 1 72 ? 5.211 14.758 14.977 1 96.25 72 ASP B O 1
ATOM 1561 N N . THR B 1 73 ? 4.492 13.43 13.328 1 96.31 73 THR B N 1
ATOM 1562 C CA . THR B 1 73 ? 3.518 14.391 12.82 1 96.31 73 THR B CA 1
ATOM 1563 C C . THR B 1 73 ? 2.42 14.641 13.852 1 96.31 73 THR B C 1
ATOM 1565 O O . THR B 1 73 ? 1.994 15.781 14.047 1 96.31 73 THR B O 1
ATOM 1568 N N . LEU B 1 74 ? 1.986 13.594 14.516 1 98.44 74 LEU B N 1
ATOM 1569 C CA . LEU B 1 74 ? 0.991 13.727 15.578 1 98.44 74 LEU B CA 1
ATOM 1570 C C . LEU B 1 74 ? 1.522 14.594 16.719 1 98.44 74 LEU B C 1
ATOM 1572 O O . LEU B 1 74 ? 0.819 15.477 17.219 1 98.44 74 LEU B O 1
ATOM 1576 N N . ASN B 1 75 ? 2.764 14.352 17.094 1 98.44 75 ASN B N 1
ATOM 1577 C CA . ASN B 1 75 ? 3.381 15.148 18.156 1 98.44 75 ASN B CA 1
ATOM 1578 C C . ASN B 1 75 ? 3.449 16.625 17.781 1 98.44 75 ASN B C 1
ATOM 1580 O O . ASN B 1 75 ? 3.145 17.5 18.594 1 98.44 75 ASN B O 1
ATOM 1584 N N . GLU B 1 76 ? 3.875 16.844 16.562 1 97.06 76 GLU B N 1
ATOM 1585 C CA . GLU B 1 76 ? 3.963 18.219 16.094 1 97.06 76 GLU B CA 1
ATOM 1586 C C . GLU B 1 76 ? 2.592 18.891 16.094 1 97.06 76 GLU B C 1
ATOM 1588 O O . GLU B 1 76 ? 2.459 20.031 16.516 1 97.06 76 GLU B O 1
ATOM 1593 N N . PHE B 1 77 ? 1.615 18.219 15.672 1 98.06 77 PHE B N 1
ATOM 1594 C CA . PHE B 1 77 ? 0.269 18.766 15.586 1 98.06 77 PHE B CA 1
ATOM 1595 C C . PHE B 1 77 ? -0.304 19.016 16.984 1 98.06 77 PHE B C 1
ATOM 1597 O O . PHE B 1 77 ? -0.92 20.047 17.234 1 98.06 77 PHE B O 1
ATOM 1604 N N . THR B 1 78 ? -0.063 18.109 17.828 1 98.75 78 THR B N 1
ATOM 1605 C CA . THR B 1 78 ? -0.524 18.234 19.219 1 98.75 78 THR B CA 1
ATOM 1606 C C . THR B 1 78 ? 0.115 19.453 19.875 1 98.75 78 THR B C 1
ATOM 1608 O O . THR B 1 78 ? -0.569 20.234 20.531 1 98.75 78 THR B O 1
ATOM 1611 N N . SER B 1 79 ? 1.404 19.625 19.688 1 98.56 79 SER B N 1
ATOM 1612 C CA . SER B 1 79 ? 2.105 20.781 20.219 1 98.56 79 SER B CA 1
ATOM 1613 C C . SER B 1 79 ? 1.553 22.078 19.641 1 98.56 79 SER B C 1
ATOM 1615 O O . SER B 1 79 ? 1.354 23.062 20.359 1 98.56 79 SER B O 1
ATOM 1617 N N . TRP B 1 80 ? 1.316 22.031 18.344 1 98 80 TRP B N 1
ATOM 1618 C CA . TRP B 1 80 ? 0.758 23.203 17.688 1 98 80 TRP B CA 1
ATOM 1619 C C . TRP B 1 80 ? -0.614 23.547 18.25 1 98 80 TRP B C 1
ATOM 1621 O O . TRP B 1 80 ? -0.918 24.719 18.5 1 98 80 TRP B O 1
ATOM 1631 N N . MET B 1 81 ? -1.418 22.562 18.484 1 98.38 81 MET B N 1
ATOM 1632 C CA . MET B 1 81 ? -2.752 22.766 19.047 1 98.38 81 MET B CA 1
ATOM 1633 C C . MET B 1 81 ? -2.67 23.359 20.453 1 98.38 81 MET B C 1
ATOM 1635 O O . MET B 1 81 ? -3.48 24.219 20.812 1 98.38 81 MET B O 1
ATOM 1639 N N . ASN B 1 82 ? -1.719 22.938 21.203 1 98 82 ASN B N 1
ATOM 1640 C CA . ASN B 1 82 ? -1.528 23.469 22.547 1 98 82 ASN B CA 1
ATOM 1641 C C . ASN B 1 82 ? -1.184 24.953 22.516 1 98 82 ASN B C 1
ATOM 1643 O O . ASN B 1 82 ? -1.604 25.703 23.406 1 98 82 ASN B O 1
ATOM 1647 N N . GLU B 1 83 ? -0.513 25.344 21.5 1 97.75 83 GLU B N 1
ATOM 1648 C CA . GLU B 1 83 ? -0.058 26.719 21.391 1 97.75 83 GLU B CA 1
ATOM 1649 C C . GLU B 1 83 ? -1.114 27.609 20.734 1 97.75 83 GLU B C 1
ATOM 1651 O O . GLU B 1 83 ? -1.206 28.797 21.016 1 97.75 83 GLU B O 1
ATOM 1656 N N . ASN B 1 84 ? -1.918 26.969 19.859 1 97.62 84 ASN B N 1
ATOM 1657 C CA . ASN B 1 84 ? -2.748 27.797 18.984 1 97.62 84 ASN B CA 1
ATOM 1658 C C . ASN B 1 84 ? -4.23 27.469 19.156 1 97.62 84 ASN B C 1
ATOM 16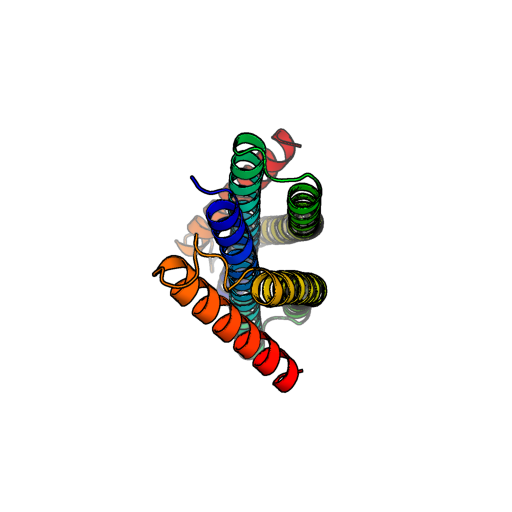60 O O . ASN B 1 84 ? -5.086 28.172 18.609 1 97.62 84 ASN B O 1
ATOM 1664 N N . GLY B 1 85 ? -4.578 26.469 19.922 1 96.44 85 GLY B N 1
ATOM 1665 C CA . GLY B 1 85 ? -5.938 25.969 20.016 1 96.44 85 GLY B CA 1
ATOM 1666 C C . GLY B 1 85 ? -6.918 26.984 20.562 1 96.44 85 GLY B C 1
ATOM 1667 O O . GLY B 1 85 ? -8.125 26.891 20.312 1 96.44 85 GLY B O 1
ATOM 1668 N N . ASP B 1 86 ? -6.422 28.078 21.25 1 96.5 86 ASP B N 1
ATOM 1669 C CA . ASP B 1 86 ? -7.301 29.078 21.828 1 96.5 86 ASP B CA 1
ATOM 1670 C C . ASP B 1 86 ? -7.352 30.344 20.969 1 96.5 86 ASP B C 1
ATOM 1672 O O . ASP B 1 86 ? -7.977 31.328 21.344 1 96.5 86 ASP B O 1
ATOM 1676 N N . ASN B 1 87 ? -6.719 30.266 19.859 1 97.12 87 ASN B N 1
ATOM 1677 C CA . ASN B 1 87 ? -6.809 31.375 18.922 1 97.12 87 ASN B CA 1
ATOM 1678 C C . ASN B 1 87 ? -8.25 31.656 18.516 1 97.12 87 ASN B C 1
ATOM 1680 O O . ASN B 1 87 ? -9 30.719 18.203 1 97.12 87 ASN B O 1
ATOM 1684 N N . LEU B 1 88 ? -8.688 32.906 18.422 1 96.31 88 LEU B N 1
ATOM 1685 C CA . LEU B 1 88 ? -10.062 33.312 18.172 1 96.31 88 LEU B CA 1
ATOM 1686 C C . LEU B 1 88 ? -10.523 32.844 16.797 1 96.31 88 LEU B C 1
ATOM 1688 O O . LEU B 1 88 ? -11.719 32.594 16.594 1 96.31 88 LEU B O 1
ATOM 1692 N N . ALA B 1 89 ? -9.586 32.594 15.945 1 96.81 89 ALA B N 1
ATOM 1693 C CA . ALA B 1 89 ? -9.922 32.188 14.578 1 96.81 89 ALA B CA 1
ATOM 1694 C C . ALA B 1 89 ? -10.438 30.734 14.547 1 96.81 89 ALA B C 1
ATOM 1696 O O . ALA B 1 89 ? -11.109 30.344 13.594 1 96.81 89 ALA B O 1
ATOM 1697 N N . ILE B 1 90 ? -10.109 29.891 15.633 1 97.44 90 ILE B N 1
ATOM 1698 C CA . ILE B 1 90 ? -10.484 28.484 15.5 1 97.44 90 ILE B CA 1
ATOM 1699 C C . ILE B 1 90 ? -11.117 28 16.812 1 97.44 90 ILE B C 1
ATOM 1701 O O . ILE B 1 90 ? -11.719 26.922 16.844 1 97.44 90 ILE B O 1
ATOM 1705 N N . LYS B 1 91 ? -11.039 28.672 17.969 1 95.75 91 LYS B N 1
ATOM 1706 C CA . LYS B 1 91 ? -11.367 28.219 19.312 1 95.75 91 L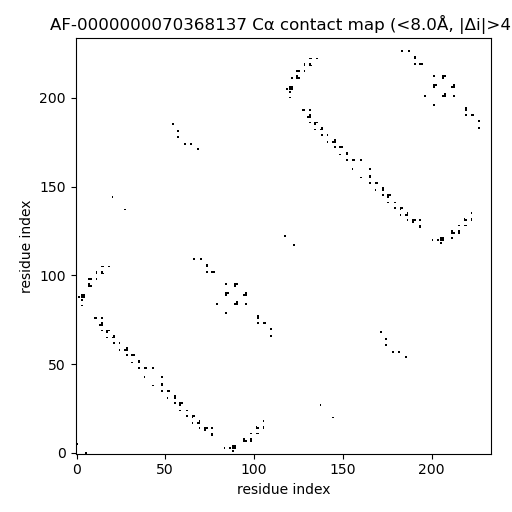YS B CA 1
ATOM 1707 C C . LYS B 1 91 ? -12.797 27.688 19.375 1 95.75 91 LYS B C 1
ATOM 1709 O O . LYS B 1 91 ? -13.07 26.688 20.062 1 95.75 91 LYS B O 1
ATOM 1714 N N . ASP B 1 92 ? -13.773 28.078 18.719 1 94.56 92 ASP B N 1
ATOM 1715 C CA . ASP B 1 92 ? -15.164 27.641 18.828 1 94.56 92 ASP B CA 1
ATOM 1716 C C . ASP B 1 92 ? -15.703 27.172 17.469 1 94.56 92 ASP B C 1
ATOM 1718 O O . ASP B 1 92 ? -16.906 27.281 17.203 1 94.56 92 ASP B O 1
ATOM 1722 N N . THR B 1 93 ? -14.758 26.609 16.734 1 96.38 93 THR B N 1
ATOM 1723 C CA . THR B 1 93 ? -15.164 26.172 15.406 1 96.38 93 THR B CA 1
ATOM 1724 C C . THR B 1 93 ? -15.328 24.656 15.359 1 96.38 93 THR B C 1
ATOM 1726 O O . THR B 1 93 ? -14.797 23.938 16.219 1 96.38 93 THR B O 1
ATOM 1729 N N . GLN B 1 94 ? -16.156 24.188 14.43 1 97.62 94 GLN B N 1
ATOM 1730 C CA . GLN B 1 94 ? -16.266 22.766 14.141 1 97.62 94 GLN B CA 1
ATOM 1731 C C . GLN B 1 94 ? -14.922 22.188 13.695 1 97.62 94 GLN B C 1
ATOM 1733 O O . GLN B 1 94 ? -14.594 21.047 14.016 1 97.62 94 GLN B O 1
ATOM 1738 N N . GLU B 1 95 ? -14.164 22.938 12.992 1 97.75 95 GLU B N 1
ATOM 1739 C CA . GLU B 1 95 ? -12.852 22.516 12.523 1 97.75 95 GLU B CA 1
ATOM 1740 C C . GLU B 1 95 ? -11.938 22.141 13.688 1 97.75 95 GLU B C 1
ATOM 1742 O O . GLU B 1 95 ? -11.188 21.172 13.617 1 97.75 95 GLU B O 1
ATOM 1747 N N . LYS B 1 96 ? -12 22.922 14.703 1 98.12 96 LYS B N 1
ATOM 1748 C CA . LYS B 1 96 ? -11.18 22.609 15.875 1 98.12 96 LYS B CA 1
ATOM 1749 C C . LYS B 1 96 ? -11.625 21.297 16.5 1 98.12 96 LYS B C 1
ATOM 1751 O O . LYS B 1 96 ? -10.797 20.453 16.859 1 98.12 96 LYS B O 1
ATOM 1756 N N . THR B 1 97 ? -12.922 21.156 16.688 1 98.38 97 THR B N 1
ATOM 1757 C CA . THR B 1 97 ? -13.453 19.938 17.281 1 98.38 97 THR B CA 1
ATOM 1758 C C . THR B 1 97 ? -13.031 18.719 16.469 1 98.38 97 THR B C 1
ATOM 1760 O O . THR B 1 97 ? -12.602 17.719 17.031 1 98.38 97 THR B O 1
ATOM 1763 N N . GLU B 1 98 ? -13.148 18.828 15.195 1 98.44 98 GLU B N 1
ATOM 1764 C CA . GLU B 1 98 ? -12.719 17.734 14.32 1 98.44 98 GLU B CA 1
ATOM 1765 C C . GLU B 1 98 ? -11.234 17.453 14.469 1 98.44 98 GLU B C 1
ATOM 1767 O O . GLU B 1 98 ? -10.812 16.297 14.461 1 98.44 98 GLU B O 1
ATOM 1772 N N . ALA B 1 99 ? -10.453 18.453 14.562 1 98.56 99 ALA B N 1
ATOM 1773 C CA . ALA B 1 99 ? -9.008 18.312 14.75 1 98.56 99 ALA B CA 1
ATOM 1774 C C . ALA B 1 99 ? -8.688 17.578 16.047 1 98.56 99 ALA B C 1
ATOM 1776 O O . ALA B 1 99 ? -7.816 16.703 16.062 1 98.56 99 ALA B O 1
ATOM 1777 N N . GLU B 1 100 ? -9.406 17.938 17.062 1 98.56 100 GLU B N 1
ATOM 1778 C CA . GLU B 1 100 ? -9.219 17.266 18.344 1 98.56 100 GLU B CA 1
ATOM 1779 C C . GLU B 1 100 ? -9.586 15.789 18.25 1 98.56 100 GLU B C 1
ATOM 1781 O O . GLU B 1 100 ? -8.922 14.945 18.844 1 98.56 100 GLU B O 1
ATOM 1786 N N . ASP B 1 101 ? -10.633 15.523 17.531 1 98.75 101 ASP B N 1
ATOM 1787 C CA . ASP B 1 101 ? -11.023 14.133 17.312 1 98.75 101 ASP B CA 1
ATOM 1788 C C . ASP B 1 101 ? -9.922 13.375 16.562 1 98.75 101 ASP B C 1
ATOM 1790 O O . ASP B 1 101 ? -9.633 12.219 16.875 1 98.75 101 ASP B O 1
ATOM 1794 N N . ILE B 1 102 ? -9.367 14 15.547 1 98.75 102 ILE B N 1
ATOM 1795 C CA . ILE B 1 102 ? -8.305 13.383 14.766 1 98.75 102 ILE B CA 1
ATOM 1796 C C . ILE B 1 102 ? -7.109 13.07 15.664 1 98.75 102 ILE B C 1
ATOM 1798 O O . ILE B 1 102 ? -6.535 11.984 15.586 1 98.75 102 ILE B O 1
ATOM 1802 N N . ILE B 1 103 ? -6.715 14 16.531 1 98.81 103 ILE B N 1
ATOM 1803 C CA . ILE B 1 103 ? -5.609 13.805 17.453 1 98.81 103 ILE B CA 1
ATOM 1804 C C . ILE B 1 103 ? -5.91 12.625 18.375 1 98.81 103 ILE B C 1
ATOM 1806 O O . ILE B 1 103 ? -5.059 11.75 18.578 1 98.81 103 ILE B O 1
ATOM 1810 N N . GLN B 1 104 ? -7.121 12.578 18.859 1 98.75 104 GLN B N 1
ATOM 1811 C CA . GLN B 1 104 ? -7.512 11.5 19.75 1 98.75 104 GLN B CA 1
ATOM 1812 C C . GLN B 1 104 ? -7.461 10.148 19.047 1 98.75 104 GLN B C 1
ATOM 1814 O O . GLN B 1 104 ? -6.93 9.18 19.594 1 98.75 104 GLN B O 1
ATOM 1819 N N . GLN B 1 105 ? -8.008 10.094 17.906 1 98.69 105 GLN B N 1
ATOM 1820 C CA . GLN B 1 105 ? -8.039 8.852 17.141 1 98.69 105 GLN B CA 1
ATOM 1821 C C . GLN B 1 105 ? -6.633 8.367 16.828 1 98.69 105 GLN B C 1
ATOM 1823 O O . GLN B 1 105 ? -6.328 7.18 16.969 1 98.69 105 GLN B O 1
ATOM 1828 N N . ALA B 1 106 ? -5.789 9.211 16.344 1 98.69 106 ALA B N 1
ATOM 1829 C CA . ALA B 1 106 ? -4.418 8.844 16 1 98.69 106 ALA B CA 1
ATOM 1830 C C . ALA B 1 106 ? -3.639 8.414 17.234 1 98.69 106 ALA B C 1
ATOM 1832 O O . ALA B 1 106 ? -2.828 7.484 17.172 1 98.69 106 ALA B O 1
ATOM 1833 N N . THR B 1 107 ? -3.895 9.109 18.359 1 98.69 107 THR B N 1
ATOM 1834 C CA . THR B 1 107 ? -3.254 8.734 19.609 1 98.69 107 THR B CA 1
ATOM 1835 C C . THR B 1 107 ? -3.648 7.316 20.016 1 98.69 107 THR B C 1
ATOM 1837 O O . THR B 1 107 ? -2.789 6.492 20.328 1 98.69 107 THR B O 1
ATOM 1840 N N . GLN B 1 108 ? -4.895 7.07 19.984 1 98.44 108 GLN B N 1
ATOM 1841 C CA . GLN B 1 108 ? -5.387 5.742 20.328 1 98.44 108 GLN B CA 1
ATOM 1842 C C . GLN B 1 108 ? -4.84 4.68 19.375 1 98.44 108 GLN B C 1
ATOM 1844 O O . GLN B 1 108 ? -4.496 3.576 19.812 1 98.44 108 GLN B O 1
ATOM 1849 N N . PHE B 1 109 ? -4.84 5.043 18.156 1 98.5 109 PHE B N 1
ATOM 1850 C CA . PHE B 1 109 ? -4.324 4.133 17.141 1 98.5 109 PHE B CA 1
ATOM 1851 C C . PHE B 1 109 ? -2.881 3.744 17.453 1 98.5 109 PHE B C 1
ATOM 1853 O O . PHE B 1 109 ? -2.533 2.562 17.438 1 98.5 109 PHE B O 1
ATOM 1860 N N . LEU B 1 110 ? -2.01 4.684 17.75 1 98.06 110 LEU B N 1
ATOM 1861 C CA . LEU B 1 110 ? -0.603 4.441 18.047 1 98.06 110 LEU B CA 1
ATOM 1862 C C . LEU B 1 110 ? -0.446 3.639 19.328 1 98.06 110 LEU B C 1
ATOM 1864 O O . LEU B 1 110 ? 0.455 2.803 19.438 1 98.06 110 LEU B O 1
ATOM 1868 N N . GLU B 1 111 ? -1.327 3.908 20.297 1 97.5 111 GLU B N 1
ATOM 1869 C CA . GLU B 1 111 ? -1.3 3.143 21.547 1 97.5 111 GLU B CA 1
ATOM 1870 C C . GLU B 1 111 ? -1.618 1.671 21.297 1 97.5 111 GLU B C 1
ATOM 1872 O O . GLU B 1 111 ? -1.007 0.787 21.906 1 97.5 111 GLU B O 1
ATOM 1877 N N . GLN B 1 112 ? -2.555 1.456 20.469 1 95.94 112 GLN B N 1
ATOM 1878 C CA . GLN B 1 112 ? -2.92 0.087 20.125 1 95.94 112 GLN B CA 1
ATOM 1879 C C . GLN B 1 112 ? -1.776 -0.624 19.406 1 95.94 112 GLN B C 1
ATOM 1881 O O . GLN B 1 112 ? -1.552 -1.817 19.609 1 95.94 112 GLN B O 1
ATOM 1886 N N . LEU B 1 113 ? -1.145 0.11 18.562 1 95.44 113 LEU B N 1
ATOM 1887 C CA . LEU B 1 113 ? 0.016 -0.465 17.891 1 95.44 113 LEU B CA 1
ATOM 1888 C C . LEU B 1 113 ? 1.07 -0.9 18.891 1 95.44 113 LEU B C 1
ATOM 1890 O O . LEU B 1 113 ? 1.713 -1.938 18.719 1 95.44 113 LEU B O 1
ATOM 1894 N N . ASN B 1 114 ? 1.334 -0.161 19.875 1 90.38 114 ASN B N 1
ATOM 1895 C CA . ASN B 1 114 ? 2.324 -0.451 20.906 1 90.38 114 ASN B CA 1
ATOM 1896 C C . ASN B 1 114 ? 1.929 -1.669 21.734 1 90.38 114 ASN B C 1
ATOM 1898 O O . ASN B 1 114 ? 2.791 -2.41 22.219 1 90.38 114 ASN B O 1
ATOM 1902 N N . ALA B 1 115 ? 0.681 -1.886 21.906 1 88.62 115 ALA B N 1
ATOM 1903 C CA . ALA B 1 115 ? 0.194 -3.008 22.703 1 88.62 115 ALA B CA 1
ATOM 1904 C C . ALA B 1 115 ? 0.35 -4.324 21.953 1 88.62 115 ALA B C 1
ATOM 1906 O O . ALA B 1 115 ? 0.482 -5.387 22.562 1 88.62 115 ALA B O 1
ATOM 1907 N N . LEU B 1 116 ? 0.267 -4.234 20.656 1 76.69 116 LEU B N 1
ATOM 1908 C CA . LEU B 1 116 ? 0.346 -5.43 19.828 1 76.69 116 LEU B CA 1
ATOM 1909 C C . LEU B 1 116 ? 1.797 -5.84 19.594 1 76.69 116 LEU B C 1
ATOM 1911 O O . LEU B 1 116 ? 2.076 -7 19.281 1 76.69 116 LEU B O 1
ATOM 1915 N N . ASN B 1 117 ? 2.801 -5.051 19.594 1 67.44 117 ASN B N 1
ATOM 1916 C CA . ASN B 1 117 ? 4.211 -5.375 19.406 1 67.44 117 ASN B CA 1
ATOM 1917 C C . ASN B 1 117 ? 4.883 -5.719 20.734 1 67.44 117 ASN B C 1
ATOM 1919 O O . ASN B 1 117 ? 4.629 -5.07 21.75 1 67.44 117 ASN B O 1
#

Sequence (234 aa):
MDPVLKQLKIKSGAVKRLQKEYVCYQLEEQKQKEKLEQMKQQGVDDYEIKKMTEFLEETQAVFPGCRTRLQDTLNEFTSWMNENGDNLAIKDTQEKTEAEDIIQQATQFLEQLNALNMDPVLKQLKIKSGAVKRLQKEYVCYQLEEQKQKEKLEQMKQQGVDDYEIKKMTEFLEETQAVFPGCRTRLQDTLNEFTSWMNENGDNLAIKDTQEKTEAEDIIQQATQFLEQLNALN

Foldseek 3Di:
DPPLLVVLVVLLVQLVVLVVVLVVLVVVLVVLVVVLVVCVVVCHDPVVSVVSVVVSVVSVVCNVVSLVSSVVSLVVSVVSCVVCCCPPVPVPHPSSVVSVVSSVVSVVVSVVVVVVD/DPPLLVVLVVLLVQLVVLVVVLVVLVVVLVVLVVVLVVCVVVCHDPVVSVVSVVVSVVSVVCNVVSLVSSVVSLVVSVVSCVVCCCPPVPVPHPSSVVSVVSSVVSVVVSVVVVVVD

InterPro domains:
  IPR004226 Tubulin binding cofactor A [PF02970] (4-103)
  IPR004226 Tubulin binding cofactor A [PTHR21500] (1-111)
  IPR036126 Tubulin binding cofactor A superfamily [SSF46988] (4-106)

Secondary structure (DSSP, 8-state):
--HHHHHHHHHHHHHHHHHHHHHHHHHHHHHHHHHHHHHHHTT--HHHHHHHHHHHHHHHTTHHHHHHHHHHHHHHHHHHHHHHTT-TTTTTSHHHHHHHHHHHHHHHHHHHHHHH-/--HHHHHHHHHHHHHHHHHHHHHHHHHHHHHHHHHHHHHHHTT--HHHHHHHHHHHHHHHTTHHHHHHHHHHHHHHHHHHHHHHTT-TTTTTSHHHHHHHHHHHHHHHHHHHHHHH-